Protein AF-A0A6A4GSN2-F1 (afdb_monomer_lite)

Structure (mmCIF, N/CA/C/O backbone):
data_AF-A0A6A4GSN2-F1
#
_entry.id   AF-A0A6A4GSN2-F1
#
loop_
_atom_site.group_PDB
_atom_site.id
_atom_site.type_symbol
_atom_site.label_atom_id
_atom_site.label_alt_id
_atom_site.label_comp_id
_atom_site.label_asym_id
_atom_site.label_entity_id
_atom_site.label_seq_id
_atom_site.pdbx_PDB_ins_code
_atom_site.Cartn_x
_atom_site.Cartn_y
_atom_site.Cartn_z
_atom_site.occupancy
_atom_site.B_iso_or_equiv
_atom_site.auth_seq_id
_atom_site.auth_comp_id
_atom_site.auth_asym_id
_atom_site.auth_atom_id
_atom_site.pdbx_PDB_model_num
ATOM 1 N N . MET A 1 1 ? -9.895 13.215 35.346 1.00 30.61 1 MET A N 1
ATOM 2 C CA . MET A 1 1 ? -10.748 13.995 34.426 1.00 30.61 1 MET A CA 1
ATOM 3 C C . MET A 1 1 ? -10.402 13.594 33.004 1.00 30.61 1 MET A C 1
ATOM 5 O O . MET A 1 1 ? -9.228 13.393 32.739 1.00 30.61 1 MET A O 1
ATOM 9 N N . ALA A 1 2 ? -11.437 13.459 32.169 1.00 30.66 2 ALA A N 1
ATOM 10 C CA . ALA A 1 2 ? -11.428 13.304 30.712 1.00 30.66 2 ALA A CA 1
ATOM 11 C C . ALA A 1 2 ? -10.623 12.130 30.117 1.00 30.66 2 ALA A C 1
ATOM 13 O O . ALA A 1 2 ? -9.567 12.309 29.525 1.00 30.66 2 ALA A O 1
ATOM 14 N N . LYS A 1 3 ? -11.202 10.925 30.193 1.00 33.34 3 LYS A N 1
ATOM 15 C CA . LYS A 1 3 ? -10.970 9.851 29.214 1.00 33.34 3 LYS A CA 1
ATOM 16 C C . LYS A 1 3 ? -12.207 9.776 28.310 1.00 33.34 3 LYS A C 1
ATOM 18 O O . LYS A 1 3 ? -12.942 8.797 28.324 1.00 33.34 3 LYS A O 1
ATOM 23 N N . GLU A 1 4 ? -12.493 10.873 27.611 1.00 36.03 4 GLU A N 1
ATOM 24 C CA . GLU A 1 4 ? -13.460 10.889 26.510 1.00 36.03 4 GLU A CA 1
ATOM 25 C C . GLU A 1 4 ? -12.720 10.459 25.244 1.00 36.03 4 GLU A C 1
ATOM 27 O O . GLU A 1 4 ? -12.290 11.273 24.430 1.00 36.03 4 GLU A O 1
ATOM 32 N N . LEU A 1 5 ? -12.542 9.144 25.099 1.00 39.47 5 LEU A N 1
ATOM 33 C CA . LEU A 1 5 ? -12.365 8.557 23.779 1.00 39.47 5 LEU A CA 1
ATOM 34 C C . LEU A 1 5 ? -13.670 8.825 23.033 1.00 39.47 5 LEU A C 1
ATOM 36 O O . LEU A 1 5 ? -14.704 8.223 23.326 1.00 39.47 5 LEU A O 1
ATOM 40 N N . ARG A 1 6 ? -13.614 9.828 22.151 1.00 35.50 6 ARG A N 1
ATOM 41 C CA . ARG A 1 6 ? -14.667 10.188 21.208 1.00 35.50 6 ARG A CA 1
ATOM 42 C C . ARG A 1 6 ? -15.269 8.911 20.630 1.00 35.50 6 ARG A C 1
ATOM 44 O O . ARG A 1 6 ? -14.598 8.175 19.915 1.00 35.50 6 ARG A O 1
ATOM 51 N N . LYS A 1 7 ? -16.555 8.708 20.919 1.00 39.84 7 LYS A N 1
ATOM 52 C CA . LYS A 1 7 ? -17.489 8.011 20.037 1.00 39.84 7 LYS A CA 1
ATOM 53 C C . LYS A 1 7 ? -17.313 8.589 18.634 1.00 39.84 7 LYS A C 1
ATOM 55 O O . LYS A 1 7 ? -17.841 9.661 18.346 1.00 39.84 7 LYS A O 1
ATOM 60 N N . VAL A 1 8 ? -16.534 7.926 17.793 1.00 38.31 8 VAL A N 1
ATOM 61 C CA . VAL A 1 8 ? -16.510 8.204 16.361 1.00 38.31 8 VAL A CA 1
ATOM 62 C C . VAL A 1 8 ? -17.447 7.187 15.726 1.00 38.31 8 VAL A C 1
ATOM 64 O O . VAL A 1 8 ? -17.106 6.024 15.576 1.00 38.31 8 VAL A O 1
ATOM 67 N N . ASN A 1 9 ? -18.661 7.667 15.452 1.00 35.75 9 ASN A N 1
ATOM 68 C CA . ASN A 1 9 ? -19.589 7.192 14.428 1.00 35.75 9 ASN A CA 1
ATOM 69 C C . ASN A 1 9 ? -19.819 5.674 14.327 1.00 35.75 9 ASN A C 1
ATOM 71 O O . ASN A 1 9 ? -19.434 5.044 13.351 1.00 35.75 9 ASN A O 1
ATOM 75 N N . GLU A 1 10 ? -20.589 5.126 15.269 1.00 37.53 10 GLU A N 1
ATOM 76 C CA . GLU A 1 10 ? -21.261 3.823 15.106 1.00 37.53 10 GLU A CA 1
ATOM 77 C C . GLU A 1 10 ? -22.463 3.869 14.130 1.00 37.53 10 GLU A C 1
ATOM 79 O O . GLU A 1 10 ? -23.063 2.835 13.868 1.00 37.53 10 GLU A O 1
ATOM 84 N N . ASP A 1 11 ? -22.827 5.030 13.567 1.00 36.31 11 ASP A N 1
ATOM 85 C CA . ASP A 1 11 ? -24.179 5.231 13.013 1.00 36.31 11 ASP A CA 1
ATOM 86 C C . ASP A 1 11 ? -24.299 5.444 11.490 1.00 36.31 11 ASP A C 1
ATOM 88 O O . ASP A 1 11 ? -25.388 5.782 11.027 1.00 36.31 11 ASP A O 1
ATOM 92 N N . GLN A 1 12 ? -23.257 5.233 10.670 1.00 38.44 12 GLN A N 1
ATOM 93 C CA . GLN A 1 12 ? -23.397 5.400 9.201 1.00 38.44 12 GLN A CA 1
ATOM 94 C C . GLN A 1 12 ? -22.735 4.354 8.293 1.00 38.44 12 GLN A C 1
ATOM 96 O O . GLN A 1 12 ? -22.708 4.535 7.079 1.00 38.44 12 GLN A O 1
ATOM 101 N N . THR A 1 13 ? -22.321 3.204 8.816 1.00 40.31 13 THR A N 1
ATOM 102 C CA . THR A 1 13 ? -22.140 2.004 7.986 1.00 40.31 13 THR A CA 1
ATOM 103 C C . THR A 1 13 ? -23.236 1.025 8.379 1.00 40.31 13 THR A C 1
ATOM 105 O O . THR A 1 13 ? -23.208 0.444 9.459 1.00 40.31 13 THR A O 1
ATOM 108 N N . SER A 1 14 ? -24.280 0.888 7.552 1.00 37.53 14 SER A N 1
ATOM 109 C CA . SER A 1 14 ? -25.322 -0.118 7.777 1.00 37.53 14 SER A CA 1
ATOM 110 C C . SER A 1 14 ? -24.658 -1.493 7.751 1.00 37.53 14 SER A C 1
ATOM 112 O O . SER A 1 14 ? -24.353 -2.034 6.689 1.00 37.53 14 SER A O 1
ATOM 114 N N . GLY A 1 15 ? -24.342 -1.988 8.945 1.00 37.84 15 GLY A N 1
ATOM 115 C CA . GLY A 1 15 ? -23.434 -3.097 9.142 1.00 37.84 15 GLY A CA 1
ATOM 116 C C . GLY A 1 15 ? -23.986 -4.375 8.543 1.00 37.84 15 GLY A C 1
ATOM 117 O O . GLY A 1 15 ? -24.912 -4.981 9.088 1.00 37.84 15 GLY A O 1
ATOM 118 N N . PHE A 1 16 ? -23.324 -4.862 7.498 1.00 39.53 16 PHE A N 1
ATOM 119 C CA . PHE A 1 16 ? -23.135 -6.297 7.403 1.00 39.53 16 PHE A CA 1
ATOM 120 C C . PHE A 1 16 ? -22.383 -6.706 8.669 1.00 39.53 16 PHE A C 1
ATOM 122 O O . PHE A 1 16 ? -21.174 -6.525 8.784 1.00 39.53 16 PHE A O 1
ATOM 129 N N . LYS A 1 17 ? -23.113 -7.215 9.666 1.00 41.69 17 LYS A N 1
ATOM 130 C CA . LYS A 1 17 ? -22.507 -7.997 10.743 1.00 41.69 17 LYS A CA 1
ATOM 131 C C . LYS A 1 17 ? -21.994 -9.277 10.099 1.00 41.69 17 LYS A C 1
ATOM 133 O O . LYS A 1 17 ? -22.708 -10.275 10.046 1.00 41.69 17 LYS A O 1
ATOM 138 N N . ILE A 1 18 ? -20.792 -9.207 9.538 1.00 49.34 18 ILE A N 1
ATOM 139 C CA . ILE A 1 18 ? -20.090 -10.381 9.045 1.00 49.34 18 ILE A CA 1
ATOM 140 C C . ILE A 1 18 ? -19.767 -11.205 10.286 1.00 49.34 18 ILE A C 1
ATOM 142 O O . ILE A 1 18 ? -18.955 -10.820 11.126 1.00 49.34 18 ILE A O 1
ATOM 146 N N . ASP A 1 19 ? -20.476 -12.316 10.437 1.00 53.78 19 ASP A N 1
ATOM 147 C CA . ASP A 1 19 ? -20.171 -13.303 11.456 1.00 53.78 19 ASP A CA 1
ATOM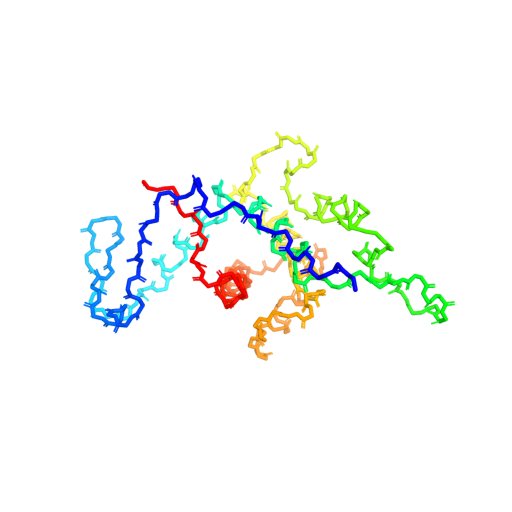 148 C C . ASP A 1 19 ? -18.865 -14.006 11.076 1.00 53.78 19 ASP A C 1
ATOM 150 O O . ASP A 1 19 ? -18.849 -14.996 10.349 1.00 53.78 19 ASP A O 1
ATOM 154 N N . LEU A 1 20 ? -17.747 -13.477 11.572 1.00 54.25 20 LEU A N 1
ATOM 155 C CA . LEU A 1 20 ? -16.415 -14.016 11.300 1.00 54.25 20 LEU A CA 1
ATOM 156 C C . LEU A 1 20 ? -16.263 -15.476 11.763 1.00 54.25 20 LEU A C 1
ATOM 158 O O . LEU A 1 20 ? -15.374 -16.172 11.277 1.00 54.25 20 LEU A O 1
ATOM 162 N N . SER A 1 21 ? -17.131 -15.970 12.660 1.00 59.12 21 SER A N 1
ATOM 163 C CA . SER A 1 21 ? -17.081 -17.362 13.125 1.00 59.12 21 SER A CA 1
ATOM 164 C C . SER A 1 21 ? -17.445 -18.374 12.033 1.00 59.12 21 SER A C 1
ATOM 166 O O . SER A 1 21 ? -17.038 -19.534 12.113 1.00 59.12 21 SER A O 1
ATOM 168 N N . ASN A 1 22 ? -18.151 -17.937 10.984 1.00 60.16 22 ASN A N 1
ATOM 169 C CA . ASN A 1 22 ? -18.552 -18.778 9.859 1.00 60.16 22 ASN A CA 1
ATOM 170 C C . ASN A 1 22 ? -17.764 -18.499 8.571 1.00 60.16 22 ASN A C 1
ATOM 172 O O . ASN A 1 22 ? -18.019 -19.157 7.562 1.00 60.16 22 ASN A O 1
ATOM 176 N N . ILE A 1 23 ? -16.785 -17.587 8.595 1.00 62.62 23 ILE A N 1
ATOM 177 C CA . ILE A 1 23 ? -16.094 -17.118 7.386 1.00 62.62 23 ILE A CA 1
ATOM 178 C C . ILE A 1 23 ? -15.415 -18.259 6.614 1.00 62.62 23 ILE A C 1
ATOM 180 O O . ILE A 1 23 ? -15.453 -18.287 5.390 1.00 62.62 23 ILE A O 1
ATOM 184 N N . GLY A 1 24 ? -14.900 -19.272 7.322 1.00 58.03 24 GLY A N 1
ATOM 185 C CA . GLY A 1 24 ? -14.309 -20.471 6.715 1.00 58.03 24 GLY A CA 1
ATOM 186 C C . GLY A 1 24 ? -15.317 -21.418 6.047 1.00 58.03 24 GLY A C 1
ATOM 187 O O . GLY A 1 24 ? -14.910 -22.343 5.351 1.00 58.03 24 GLY A O 1
ATOM 188 N N . SER A 1 25 ? -16.620 -21.212 6.256 1.00 65.62 25 SER A N 1
ATOM 189 C CA . SER A 1 25 ? -17.711 -21.980 5.634 1.00 65.62 25 SER A CA 1
ATOM 190 C C . SER A 1 25 ? -18.376 -21.252 4.462 1.00 65.62 25 SER A C 1
ATOM 192 O O . SER A 1 25 ? -19.173 -21.850 3.734 1.00 65.62 25 SER A O 1
ATOM 194 N N . VAL A 1 26 ? -18.047 -19.973 4.255 1.00 70.81 26 VAL A N 1
ATOM 195 C CA . VAL A 1 26 ? -18.571 -19.178 3.146 1.00 70.81 26 VAL A CA 1
ATOM 196 C 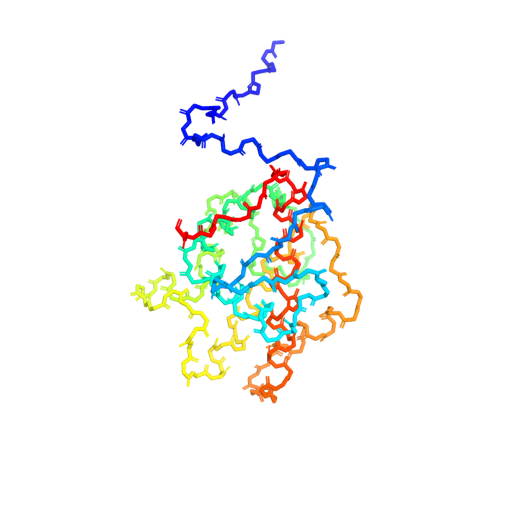C . VAL A 1 26 ? -17.858 -19.594 1.864 1.00 70.81 26 VAL A C 1
ATOM 198 O O . VAL A 1 26 ? -16.647 -19.445 1.724 1.00 70.81 26 VAL A O 1
ATOM 201 N N . VAL A 1 27 ? -18.621 -20.105 0.897 1.00 70.50 27 VAL A N 1
ATOM 202 C CA . VAL A 1 27 ? -18.107 -20.311 -0.459 1.00 70.50 27 VAL A CA 1
ATOM 203 C C . VAL A 1 27 ? -17.995 -18.944 -1.120 1.00 70.50 27 VAL A C 1
ATOM 205 O O . VAL A 1 27 ? -19.009 -18.349 -1.489 1.00 70.50 27 VAL A O 1
ATOM 208 N N . VAL A 1 28 ? -16.763 -18.457 -1.255 1.00 71.56 28 VAL A N 1
ATOM 209 C CA . VAL A 1 28 ? -16.464 -17.179 -1.907 1.00 71.56 28 VAL A CA 1
ATOM 210 C C . VAL A 1 28 ? -16.926 -17.240 -3.362 1.00 71.56 28 VAL A C 1
ATOM 212 O O . VAL A 1 28 ? -16.784 -18.270 -4.027 1.00 71.56 28 VAL A O 1
ATOM 215 N N . MET A 1 29 ? -17.511 -16.152 -3.858 1.00 75.06 29 MET A N 1
ATOM 216 C CA . MET A 1 29 ? -17.879 -16.010 -5.264 1.00 75.06 29 MET A CA 1
ATOM 217 C C . MET A 1 29 ? -17.147 -14.817 -5.867 1.00 75.06 29 MET A C 1
ATOM 219 O O . MET A 1 29 ? -17.138 -13.750 -5.268 1.00 75.06 29 MET A O 1
ATOM 223 N N . TRP A 1 30 ? -16.584 -14.999 -7.059 1.00 74.81 30 TRP A N 1
ATOM 224 C CA . TRP A 1 30 ? -15.980 -13.936 -7.862 1.00 74.81 30 TRP A CA 1
ATOM 225 C C . TRP A 1 30 ? -16.573 -13.981 -9.263 1.00 74.81 30 TRP A C 1
ATOM 227 O O . TRP A 1 30 ? -16.624 -15.060 -9.853 1.00 74.81 30 TRP A O 1
ATOM 237 N N . ASN A 1 31 ? -17.077 -12.860 -9.786 1.00 75.69 31 ASN A N 1
ATOM 238 C CA . ASN A 1 31 ? -17.735 -12.809 -11.100 1.00 75.69 31 ASN A CA 1
ATOM 239 C C . ASN A 1 31 ? -18.790 -13.919 -11.310 1.00 75.69 31 ASN A C 1
ATOM 241 O O . ASN A 1 31 ? -18.840 -14.581 -12.343 1.00 75.69 31 ASN A O 1
ATOM 245 N N . SER A 1 32 ? -19.643 -14.146 -10.302 1.00 77.50 32 SER A N 1
ATOM 246 C CA . SER A 1 32 ? -20.660 -15.221 -10.268 1.00 77.50 32 SER A CA 1
ATOM 247 C C . SER A 1 32 ? -20.120 -16.662 -10.290 1.00 77.50 32 SER A C 1
ATOM 249 O O . SER A 1 32 ? -20.903 -17.615 -10.324 1.00 77.50 32 SER A O 1
ATOM 251 N N . GLN A 1 33 ? -18.804 -16.856 -10.216 1.00 79.06 33 GLN A N 1
ATOM 252 C CA . GLN A 1 33 ? -18.166 -18.163 -10.118 1.00 79.06 33 GLN A CA 1
ATOM 253 C C . GLN A 1 33 ? -17.865 -18.505 -8.657 1.00 79.06 33 GLN A C 1
ATOM 255 O O . GLN A 1 33 ? -17.236 -17.736 -7.935 1.00 79.06 33 GLN A O 1
ATOM 260 N N . LYS A 1 34 ? -18.301 -19.690 -8.217 1.00 81.44 34 LYS A N 1
ATOM 261 C CA . LYS A 1 34 ? -18.015 -20.209 -6.872 1.00 81.44 34 LYS A CA 1
ATOM 262 C C . LYS A 1 34 ? -16.570 -20.692 -6.771 1.00 81.44 34 LYS A C 1
ATOM 264 O O . LYS A 1 34 ? -16.131 -21.478 -7.609 1.00 81.44 34 LYS A O 1
ATOM 269 N N . MET A 1 35 ? -15.899 -20.313 -5.689 1.00 80.44 35 MET A N 1
ATOM 270 C CA . MET A 1 35 ? -14.523 -20.676 -5.353 1.00 80.44 35 MET A CA 1
ATOM 271 C C . MET A 1 35 ? -14.506 -21.481 -4.036 1.00 80.44 35 MET A C 1
ATOM 273 O O . MET A 1 35 ? -14.182 -20.943 -2.982 1.00 80.44 35 MET A O 1
ATOM 277 N N . PRO A 1 36 ? -14.896 -22.772 -4.043 1.00 66.81 36 PRO A N 1
ATOM 278 C CA . PRO A 1 36 ? -15.019 -23.594 -2.829 1.00 66.81 36 PRO A CA 1
ATOM 279 C C . PRO A 1 36 ? -13.673 -24.109 -2.275 1.00 66.81 36 PRO A C 1
ATOM 281 O O . PRO A 1 36 ? -13.651 -25.051 -1.487 1.00 66.81 36 PRO A O 1
ATOM 284 N N . GLY A 1 37 ? -12.548 -23.541 -2.709 1.00 70.75 37 GLY A N 1
ATOM 285 C CA . GLY A 1 37 ? -11.203 -24.002 -2.371 1.00 70.75 37 GLY A CA 1
ATOM 286 C C . GLY A 1 37 ? -10.188 -22.867 -2.441 1.00 70.75 37 GLY A C 1
ATOM 287 O O . GLY A 1 37 ? -10.539 -21.709 -2.231 1.00 70.75 37 GLY A O 1
ATOM 288 N N . ARG A 1 38 ? -8.924 -23.188 -2.746 1.00 70.81 38 ARG A N 1
ATOM 289 C CA . ARG A 1 38 ? -7.889 -22.164 -2.951 1.00 70.81 38 ARG A CA 1
ATOM 290 C C . ARG A 1 38 ? -8.322 -21.220 -4.079 1.00 70.81 38 ARG A C 1
ATOM 292 O O . ARG A 1 38 ? -8.635 -21.686 -5.174 1.00 70.81 38 ARG A O 1
ATOM 299 N N . ILE A 1 39 ? -8.326 -19.918 -3.797 1.00 71.31 39 ILE A N 1
ATOM 300 C CA . ILE A 1 39 ? -8.570 -18.880 -4.801 1.00 71.31 39 ILE A CA 1
ATOM 301 C C . ILE A 1 39 ? -7.424 -18.948 -5.824 1.00 71.31 39 ILE A C 1
ATOM 303 O O . ILE A 1 39 ? -6.263 -18.948 -5.407 1.00 71.31 39 ILE A O 1
ATOM 307 N N . PRO A 1 40 ? -7.717 -19.070 -7.131 1.00 70.94 40 PRO A N 1
ATOM 308 C CA . PRO A 1 40 ? -6.691 -19.035 -8.168 1.00 70.94 40 PRO A CA 1
ATOM 309 C C . PRO A 1 40 ? -5.893 -17.730 -8.120 1.00 70.94 40 PRO A C 1
ATOM 311 O O . PRO A 1 40 ? -6.478 -16.671 -7.904 1.00 70.94 40 PRO A O 1
ATOM 314 N N . ASP A 1 41 ? -4.585 -17.791 -8.369 1.00 63.38 41 ASP A N 1
ATOM 315 C CA . ASP A 1 41 ? -3.707 -16.620 -8.238 1.00 63.38 41 ASP A CA 1
ATOM 316 C C . ASP A 1 41 ? -4.137 -15.474 -9.182 1.00 63.38 41 ASP A C 1
ATOM 318 O O . ASP A 1 41 ? -4.123 -14.313 -8.788 1.00 63.38 41 ASP A O 1
ATOM 322 N N . ASN A 1 42 ? -4.661 -15.791 -10.374 1.00 65.81 42 ASN A N 1
ATOM 323 C CA . ASN A 1 42 ? -5.221 -14.799 -11.300 1.00 65.81 42 ASN A CA 1
ATOM 324 C C . ASN A 1 42 ? -6.497 -14.117 -10.768 1.00 65.81 42 ASN A C 1
ATOM 326 O O . ASN A 1 42 ? -6.728 -12.949 -11.039 1.00 65.81 42 ASN A O 1
ATOM 330 N N . VAL A 1 43 ? -7.325 -14.831 -10.001 1.00 69.81 43 VAL A N 1
ATOM 331 C CA . VAL A 1 43 ? -8.528 -14.258 -9.374 1.00 69.81 43 VAL A CA 1
ATOM 332 C C . VAL A 1 43 ? -8.143 -13.408 -8.169 1.00 69.81 43 VAL A C 1
ATOM 334 O O . VAL A 1 43 ? -8.725 -12.353 -7.957 1.00 69.81 43 VAL A O 1
ATOM 337 N N . ALA A 1 44 ? -7.158 -13.850 -7.383 1.00 66.31 44 ALA A N 1
ATOM 338 C CA . ALA A 1 44 ? -6.614 -13.046 -6.295 1.00 66.31 44 ALA A CA 1
ATOM 339 C C . ALA A 1 44 ? -6.045 -11.725 -6.835 1.00 66.31 44 ALA A C 1
ATOM 341 O O . ALA A 1 44 ? -6.325 -10.672 -6.276 1.00 66.31 44 ALA A O 1
ATOM 342 N N . HIS A 1 45 ? -5.336 -11.782 -7.963 1.00 65.62 45 HIS A N 1
ATOM 343 C CA . HIS A 1 45 ? -4.843 -10.609 -8.674 1.00 65.62 45 HIS A CA 1
ATOM 344 C C . HIS A 1 45 ? -5.970 -9.647 -9.085 1.00 65.62 45 HIS A C 1
ATOM 346 O O . HIS A 1 45 ? -5.898 -8.465 -8.766 1.00 65.62 45 HIS A O 1
ATOM 352 N N . ASP A 1 46 ? -7.047 -10.143 -9.707 1.00 68.38 46 ASP A N 1
ATOM 353 C CA . ASP A 1 46 ? -8.211 -9.313 -10.064 1.00 68.38 46 ASP A CA 1
ATOM 354 C C . ASP A 1 46 ? -8.854 -8.647 -8.832 1.00 68.38 46 ASP A C 1
ATOM 356 O O . ASP A 1 46 ? -9.230 -7.476 -8.877 1.00 68.38 46 ASP A O 1
ATOM 360 N N . VAL A 1 47 ? -8.955 -9.379 -7.717 1.00 65.50 47 VAL A N 1
ATOM 361 C CA . VAL A 1 47 ? -9.473 -8.850 -6.445 1.00 65.50 47 VAL A CA 1
ATOM 362 C C . VAL A 1 47 ? -8.577 -7.731 -5.924 1.00 65.50 47 VAL A C 1
ATOM 364 O O . VAL A 1 47 ? -9.082 -6.680 -5.538 1.00 65.50 47 VAL A O 1
ATOM 367 N N . PHE A 1 48 ? -7.255 -7.925 -5.916 1.00 65.25 48 PHE A N 1
ATOM 368 C CA . PHE A 1 48 ? -6.319 -6.884 -5.490 1.00 65.25 48 PHE A CA 1
ATOM 369 C C . PHE A 1 48 ? -6.416 -5.651 -6.380 1.00 65.25 48 PHE A C 1
ATOM 371 O O . PHE A 1 48 ? -6.511 -4.539 -5.863 1.00 65.25 48 PHE A O 1
ATOM 378 N N . TYR A 1 49 ? -6.488 -5.849 -7.695 1.00 66.31 49 TYR A N 1
ATOM 379 C CA . TYR A 1 49 ? -6.665 -4.771 -8.657 1.00 66.31 49 TYR A CA 1
ATOM 380 C C . TYR A 1 49 ? -7.925 -3.943 -8.367 1.00 66.31 49 TYR A C 1
ATOM 382 O O . TYR A 1 49 ? -7.873 -2.712 -8.351 1.00 66.31 49 TYR A O 1
ATOM 390 N N . GLU A 1 50 ? -9.053 -4.598 -8.079 1.00 64.50 50 GLU A N 1
ATOM 391 C CA . GLU A 1 50 ? -10.304 -3.906 -7.761 1.00 64.50 50 GLU A CA 1
ATOM 392 C C . GLU A 1 50 ? -10.243 -3.155 -6.422 1.00 64.50 50 GLU A C 1
ATOM 394 O O . GLU A 1 50 ? -10.694 -2.009 -6.347 1.00 64.50 50 GLU A O 1
ATOM 399 N N . ILE A 1 51 ? -9.618 -3.743 -5.391 1.00 63.38 51 ILE A N 1
ATOM 400 C CA . ILE A 1 51 ? -9.372 -3.064 -4.105 1.00 63.38 51 ILE A CA 1
ATOM 401 C C . ILE A 1 51 ? -8.616 -1.758 -4.346 1.00 63.38 51 ILE A C 1
ATOM 403 O O . ILE A 1 51 ? -9.010 -0.708 -3.832 1.00 63.38 51 ILE A O 1
ATOM 407 N N . PHE A 1 52 ? -7.572 -1.804 -5.172 1.00 62.03 52 PHE A N 1
ATOM 408 C CA . PHE A 1 52 ? -6.762 -0.634 -5.467 1.00 62.03 52 PHE A CA 1
ATOM 409 C C . PHE A 1 52 ? -7.467 0.440 -6.307 1.00 62.03 52 PHE A C 1
ATOM 411 O O . PHE A 1 52 ? -7.155 1.619 -6.151 1.00 62.03 52 PHE A O 1
ATOM 418 N N . GLN A 1 53 ? -8.404 0.079 -7.187 1.00 62.56 53 GLN A N 1
ATOM 419 C CA . GLN A 1 53 ? -9.047 1.045 -8.086 1.00 62.56 53 GLN A CA 1
ATOM 420 C C . GLN A 1 53 ? -10.091 1.944 -7.415 1.00 62.56 53 GLN A C 1
ATOM 422 O O . GLN A 1 53 ? -10.323 3.056 -7.887 1.00 62.56 53 GLN A O 1
ATOM 427 N N . VAL A 1 54 ? -10.767 1.479 -6.363 1.00 57.59 54 VAL A N 1
ATOM 428 C CA . VAL A 1 54 ? -12.066 2.078 -6.009 1.00 57.59 54 VAL A CA 1
ATOM 429 C C . VAL A 1 54 ? -11.994 2.939 -4.758 1.00 57.59 54 VAL A C 1
ATOM 431 O O . VAL A 1 54 ? -12.488 4.064 -4.752 1.00 57.59 54 VAL A O 1
ATOM 434 N N . SER A 1 55 ? -11.454 2.405 -3.667 1.00 57.84 55 SER A N 1
ATOM 435 C CA . SER A 1 55 ? -11.492 3.074 -2.353 1.00 57.84 55 SER A CA 1
ATOM 436 C C . SER A 1 55 ? -10.129 3.153 -1.680 1.00 57.84 55 SER A C 1
ATOM 438 O O . SER A 1 55 ? -9.978 3.784 -0.631 1.00 57.84 55 SER A O 1
ATOM 440 N N . PHE A 1 56 ? -9.112 2.608 -2.342 1.00 71.19 56 PHE A N 1
ATOM 441 C CA . PHE A 1 56 ? -7.788 2.444 -1.784 1.00 71.19 56 PHE A CA 1
ATOM 442 C C . PHE A 1 56 ? -7.175 3.734 -1.270 1.00 71.19 56 PHE A C 1
ATOM 444 O O . PHE A 1 56 ? -6.621 3.738 -0.184 1.00 71.19 56 PHE A O 1
ATOM 451 N N . THR A 1 57 ? -7.293 4.855 -1.978 1.00 74.19 57 THR A N 1
ATOM 452 C CA . THR A 1 57 ? -6.639 6.087 -1.528 1.00 74.19 57 THR A CA 1
ATOM 453 C C . THR A 1 57 ? -7.190 6.600 -0.196 1.00 74.19 57 THR A C 1
ATOM 455 O O . THR A 1 57 ? -6.418 6.983 0.680 1.00 74.19 57 THR A O 1
ATOM 458 N N . GLN A 1 58 ? -8.513 6.604 -0.013 1.00 76.38 58 GLN A N 1
ATOM 459 C CA . GLN A 1 58 ? -9.125 7.082 1.232 1.00 76.38 58 GLN A CA 1
ATOM 460 C C . GLN A 1 58 ? -8.863 6.116 2.384 1.00 76.38 58 GLN A C 1
ATOM 462 O O . GLN A 1 58 ? -8.530 6.547 3.486 1.00 76.38 58 GLN A O 1
ATOM 467 N N . GLU A 1 59 ? -8.975 4.816 2.126 1.00 80.81 59 GLU A N 1
ATOM 468 C CA . GLU A 1 59 ? -8.711 3.786 3.126 1.00 80.81 59 GLU A CA 1
ATOM 469 C C . GLU A 1 59 ? -7.229 3.697 3.484 1.00 80.81 59 GLU A C 1
ATOM 471 O O . GLU A 1 59 ? -6.905 3.464 4.641 1.00 80.81 59 GLU A O 1
ATOM 476 N N . LEU A 1 60 ? -6.325 3.932 2.533 1.00 83.12 60 LEU A N 1
ATOM 477 C CA . LEU A 1 60 ? -4.889 4.014 2.776 1.00 83.12 60 LEU A CA 1
ATOM 478 C C . LEU A 1 60 ? -4.547 5.244 3.616 1.00 83.12 60 LEU A C 1
ATOM 480 O O . LEU A 1 60 ? -3.784 5.115 4.564 1.00 83.12 60 LEU A O 1
ATOM 484 N N . LEU A 1 61 ? -5.119 6.415 3.313 1.00 83.44 61 LEU A N 1
ATOM 485 C CA . LEU A 1 61 ? -4.928 7.617 4.134 1.00 83.44 61 LEU A CA 1
ATOM 486 C C . LEU A 1 61 ? -5.476 7.420 5.550 1.00 83.44 61 LEU A C 1
ATOM 488 O O . LEU A 1 61 ? -4.836 7.813 6.523 1.00 83.44 61 LEU A O 1
ATOM 492 N N . MET A 1 62 ? -6.639 6.778 5.673 1.00 85.38 62 MET A N 1
ATOM 493 C CA . MET A 1 62 ? -7.203 6.414 6.968 1.00 85.38 62 MET A CA 1
ATOM 494 C C . MET A 1 62 ? -6.284 5.435 7.703 1.00 85.38 62 MET A C 1
ATOM 496 O O . MET A 1 62 ? -5.948 5.666 8.859 1.00 85.38 62 MET A O 1
ATOM 500 N N . ALA A 1 63 ? -5.846 4.367 7.039 1.00 87.81 63 ALA A N 1
ATOM 501 C CA . ALA A 1 63 ? -4.940 3.385 7.612 1.00 87.81 63 ALA A CA 1
ATOM 502 C C . ALA A 1 63 ? -3.643 4.038 8.079 1.00 87.81 63 ALA A C 1
ATOM 504 O O . ALA A 1 63 ? -3.259 3.836 9.223 1.00 87.81 63 ALA A O 1
ATOM 505 N N . ASP A 1 64 ? -3.024 4.877 7.253 1.00 89.25 64 ASP A N 1
ATOM 506 C CA . ASP A 1 64 ? -1.795 5.579 7.604 1.00 89.25 64 ASP A CA 1
ATOM 507 C C . ASP A 1 64 ? -1.977 6.470 8.834 1.00 89.25 64 ASP A C 1
ATOM 509 O O . ASP A 1 64 ? -1.197 6.363 9.774 1.00 89.25 64 ASP A O 1
ATOM 513 N N . GLN A 1 65 ? -3.061 7.248 8.901 1.00 87.88 65 GLN A N 1
ATOM 514 C CA . GLN A 1 65 ? -3.361 8.100 10.055 1.00 87.88 65 GLN A CA 1
ATOM 515 C C . GLN A 1 65 ? -3.434 7.327 11.385 1.00 87.88 65 GLN A C 1
ATOM 517 O O . GLN A 1 65 ? -3.135 7.892 12.438 1.00 87.88 65 GLN A O 1
ATOM 522 N N . TYR A 1 66 ? -3.878 6.068 11.358 1.00 88.56 66 TYR A N 1
ATOM 523 C CA . TYR A 1 66 ? -4.044 5.250 12.561 1.00 88.56 66 TYR A CA 1
ATOM 524 C C . TYR A 1 66 ? -2.880 4.288 12.830 1.00 88.56 66 TYR A C 1
ATOM 526 O O . TYR A 1 66 ? -2.637 3.947 13.987 1.00 88.56 66 TYR A O 1
ATOM 534 N N . LEU A 1 67 ? -2.195 3.828 11.785 1.00 88.69 67 LEU A N 1
ATOM 535 C CA . LEU A 1 67 ? -1.115 2.845 11.863 1.00 88.69 67 LEU A CA 1
ATOM 536 C C . LEU A 1 67 ? 0.268 3.486 11.976 1.00 88.69 67 LEU A C 1
ATOM 538 O O . LEU A 1 67 ? 1.205 2.815 12.414 1.00 88.69 67 LEU A O 1
ATOM 542 N N . TYR A 1 68 ? 0.411 4.748 11.572 1.00 89.31 68 TYR A N 1
ATOM 543 C CA . TYR A 1 68 ? 1.633 5.524 11.725 1.00 89.31 68 TYR A CA 1
ATOM 544 C C . TYR A 1 68 ? 1.636 6.277 13.058 1.00 89.31 68 TYR A C 1
ATOM 546 O O . TYR A 1 68 ? 0.668 6.942 13.427 1.00 89.31 68 TYR A O 1
ATOM 554 N N . GLU A 1 69 ? 2.760 6.220 13.767 1.00 88.06 69 GLU A N 1
ATOM 555 C CA . GLU A 1 69 ? 2.979 7.022 14.967 1.00 88.06 69 GLU A CA 1
ATOM 556 C C . GLU A 1 69 ? 3.806 8.259 14.613 1.00 88.06 69 GLU A C 1
ATOM 558 O O . GLU A 1 69 ? 4.960 8.155 14.197 1.00 88.06 69 GLU A O 1
ATOM 563 N N . VAL A 1 70 ? 3.202 9.441 14.772 1.00 83.69 70 VAL A N 1
ATOM 564 C CA . VAL A 1 70 ? 3.885 10.721 14.556 1.00 83.69 70 VAL A CA 1
ATOM 565 C C . VAL A 1 70 ? 5.010 10.854 15.571 1.00 83.69 70 VAL A C 1
ATOM 567 O O . VAL A 1 70 ? 4.769 10.948 16.776 1.00 83.69 70 VAL A O 1
ATOM 570 N N . LYS A 1 71 ? 6.243 10.874 15.068 1.00 76.44 71 LYS A N 1
ATOM 571 C CA . LYS A 1 71 ? 7.424 11.107 15.886 1.00 76.44 71 LYS A CA 1
ATOM 572 C C . LYS A 1 71 ? 7.591 12.618 16.066 1.00 76.44 71 LYS A C 1
ATOM 574 O O . LYS A 1 71 ? 7.638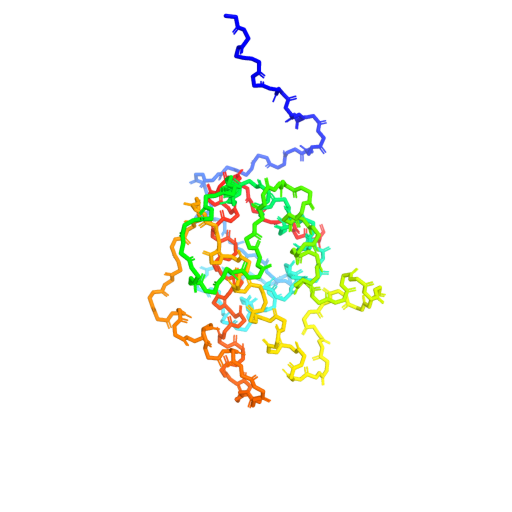 13.330 15.063 1.00 76.44 71 LYS A O 1
ATOM 579 N N . PRO A 1 72 ? 7.645 13.136 17.304 1.00 66.75 72 PRO A N 1
ATOM 580 C CA . PRO A 1 72 ? 8.074 14.514 17.518 1.00 66.75 72 PRO A CA 1
ATOM 581 C C . PRO A 1 72 ? 9.510 14.674 16.996 1.00 66.75 72 PRO A C 1
ATOM 583 O O . PRO A 1 72 ? 10.265 13.706 17.034 1.00 66.75 72 PRO A O 1
ATOM 586 N N . ASP A 1 73 ? 9.873 15.865 16.505 1.00 63.03 73 ASP A N 1
ATOM 587 C CA . ASP A 1 73 ? 11.229 16.171 16.017 1.00 63.03 73 ASP A CA 1
ATOM 588 C C . ASP A 1 73 ? 12.270 15.941 17.125 1.00 63.03 73 ASP A C 1
ATOM 590 O O . ASP A 1 73 ? 12.626 16.839 17.890 1.00 63.03 73 ASP A O 1
ATOM 594 N N . GLU A 1 74 ? 12.772 14.718 17.211 1.00 57.84 74 GLU A N 1
ATOM 595 C CA . GLU A 1 74 ? 13.990 14.360 17.917 1.00 57.84 74 GLU A CA 1
ATOM 596 C C . GLU A 1 74 ? 15.096 14.333 16.863 1.00 57.84 74 GLU A C 1
ATOM 598 O O . GLU A 1 74 ? 15.555 13.282 16.430 1.00 57.84 74 GLU A O 1
ATOM 603 N N . HIS A 1 75 ? 15.472 15.514 16.367 1.00 54.81 75 HIS A N 1
ATOM 604 C CA . HIS A 1 75 ? 16.641 15.654 15.504 1.00 54.81 75 HIS A CA 1
ATOM 605 C C . HIS A 1 75 ? 17.918 15.485 16.335 1.00 54.81 75 HIS A C 1
ATOM 607 O O . HIS A 1 75 ? 18.603 16.457 16.652 1.00 54.81 75 HIS A O 1
ATOM 613 N N . GLU A 1 76 ? 18.240 14.242 16.672 1.00 48.16 76 GLU A N 1
ATOM 614 C CA . GLU A 1 76 ? 19.616 13.822 16.893 1.00 48.16 76 GLU A CA 1
ATOM 615 C C . GLU A 1 76 ? 19.945 12.753 15.842 1.00 48.16 76 GLU A C 1
ATOM 617 O O . GLU A 1 76 ? 19.312 11.705 15.777 1.00 48.16 76 GLU A O 1
ATOM 622 N N . ASP A 1 77 ? 20.933 13.093 15.016 1.00 49.78 77 ASP A N 1
ATOM 623 C CA . ASP A 1 77 ? 21.594 12.313 13.967 1.00 49.78 77 ASP A CA 1
ATOM 624 C C . ASP A 1 77 ? 21.051 12.404 12.523 1.00 49.78 77 ASP A C 1
ATOM 626 O O . ASP A 1 77 ? 19.935 12.031 12.176 1.00 49.78 77 ASP A O 1
ATOM 630 N N . GLU A 1 78 ? 21.942 12.911 11.661 1.00 49.69 78 GLU A N 1
ATOM 631 C CA . GLU A 1 78 ? 21.904 13.043 10.196 1.00 49.69 78 GLU A CA 1
ATOM 632 C C . GLU A 1 78 ? 21.837 11.685 9.451 1.00 49.69 78 GLU A C 1
ATOM 634 O O . GLU A 1 78 ? 22.461 11.507 8.402 1.00 49.69 78 GLU A O 1
ATOM 639 N N . GLU A 1 79 ? 21.092 10.697 9.946 1.00 47.81 79 GLU A N 1
ATOM 640 C CA . GLU A 1 79 ? 20.688 9.562 9.112 1.00 47.81 79 GLU A CA 1
ATOM 641 C C . GLU A 1 79 ? 19.459 9.986 8.310 1.00 47.81 79 GLU A C 1
ATOM 643 O O . GLU A 1 79 ? 18.407 10.217 8.892 1.00 47.81 79 GLU A O 1
ATOM 648 N N . LEU A 1 80 ? 19.634 10.153 6.987 1.00 53.94 80 LEU A N 1
ATOM 649 C CA . LEU A 1 80 ? 18.601 10.378 5.959 1.00 53.94 80 LEU A CA 1
ATOM 650 C C . LEU A 1 80 ? 17.174 10.234 6.507 1.00 53.94 80 LEU A C 1
ATOM 652 O O . LEU A 1 80 ? 16.619 9.135 6.519 1.00 53.94 80 LEU A O 1
ATOM 656 N N . ALA A 1 81 ? 16.603 11.347 6.980 1.00 57.41 81 ALA A N 1
ATOM 657 C CA . ALA A 1 81 ? 15.229 11.368 7.456 1.00 57.41 81 ALA A CA 1
ATOM 658 C C . ALA A 1 81 ? 14.350 10.758 6.360 1.00 57.41 81 ALA A C 1
ATOM 660 O O . ALA A 1 81 ? 14.422 11.190 5.203 1.00 57.41 81 ALA A O 1
ATOM 661 N N . ASN A 1 82 ? 13.577 9.724 6.701 1.00 71.25 82 ASN A N 1
ATOM 662 C CA . ASN A 1 82 ? 12.659 9.116 5.748 1.00 71.25 82 ASN A CA 1
ATOM 663 C C . ASN A 1 82 ? 11.770 10.241 5.200 1.00 71.25 82 ASN A C 1
ATOM 665 O O . ASN A 1 82 ? 11.186 10.995 5.973 1.00 71.25 82 ASN A O 1
ATOM 669 N N . GLU A 1 83 ? 11.679 10.386 3.875 1.00 77.94 83 GLU A N 1
ATOM 670 C CA . GLU A 1 83 ? 10.945 11.495 3.242 1.00 77.94 83 GLU A CA 1
ATOM 671 C C . GLU A 1 83 ? 9.468 11.551 3.673 1.00 77.94 83 GLU A C 1
ATOM 673 O O . GLU A 1 83 ? 8.818 12.594 3.557 1.00 77.94 83 GLU A O 1
ATOM 678 N N . LEU A 1 84 ? 8.944 10.433 4.185 1.00 84.19 84 LEU A N 1
ATOM 679 C CA . LEU A 1 84 ? 7.592 10.304 4.706 1.00 84.19 84 LEU A CA 1
ATOM 680 C C . LEU A 1 84 ? 7.479 10.555 6.220 1.00 84.19 84 LEU A C 1
ATOM 682 O O . LEU A 1 84 ? 6.354 10.708 6.703 1.00 84.19 84 LEU A O 1
ATOM 686 N N . ASP A 1 85 ? 8.581 10.603 6.975 1.00 84.44 85 ASP A N 1
ATOM 687 C CA . ASP A 1 85 ? 8.544 10.963 8.398 1.00 84.44 85 ASP A CA 1
ATOM 688 C C . ASP A 1 85 ? 7.991 12.379 8.548 1.00 84.44 85 ASP A C 1
ATOM 690 O O . ASP A 1 85 ? 8.229 13.251 7.714 1.00 84.44 85 ASP A O 1
ATOM 694 N N . ALA A 1 86 ? 7.200 12.610 9.587 1.00 84.94 86 ALA A N 1
ATOM 695 C CA . ALA A 1 86 ? 6.476 13.857 9.770 1.00 84.94 86 ALA A CA 1
ATOM 696 C C . ALA A 1 86 ? 6.303 14.170 11.253 1.00 84.94 86 ALA A C 1
ATOM 698 O O . ALA A 1 86 ? 6.119 13.258 12.063 1.00 84.94 86 ALA A O 1
ATOM 699 N N . SER A 1 87 ? 6.289 15.466 11.558 1.00 83.75 87 SER A N 1
ATOM 700 C CA . SER A 1 87 ? 6.118 16.031 12.902 1.00 83.75 87 SER A CA 1
ATOM 701 C C . SER A 1 87 ? 4.644 16.234 13.285 1.00 83.75 87 SER A C 1
ATOM 703 O O . SER A 1 87 ? 4.313 16.482 14.446 1.00 83.75 87 SER A O 1
ATOM 705 N N . SER A 1 88 ? 3.736 16.134 12.308 1.00 85.94 88 SER A N 1
ATOM 706 C CA . SER A 1 88 ? 2.287 16.280 12.480 1.00 85.94 88 SER A CA 1
ATOM 707 C C . SER A 1 88 ? 1.505 15.351 11.551 1.00 85.94 88 SER A C 1
ATOM 709 O O . SER A 1 88 ? 2.001 14.928 10.503 1.00 85.94 88 SER A O 1
ATOM 711 N N . CYS A 1 89 ? 0.251 15.065 11.911 1.00 84.94 89 CYS A N 1
ATOM 712 C CA . CYS A 1 89 ? -0.651 14.275 11.072 1.00 84.94 89 CYS A CA 1
ATOM 713 C C . CYS A 1 89 ? -0.940 14.975 9.735 1.00 84.94 89 CYS A C 1
ATOM 715 O O . CYS A 1 89 ? -1.034 14.323 8.699 1.00 84.94 89 CYS A O 1
ATOM 717 N N . GLU A 1 90 ? -1.068 16.303 9.734 1.00 86.69 90 GLU A N 1
ATOM 718 C CA . GLU A 1 90 ? -1.309 17.090 8.524 1.00 86.69 90 GLU A CA 1
ATOM 719 C C . GLU A 1 90 ? -0.126 17.013 7.555 1.00 86.69 90 GLU A C 1
ATOM 721 O O . GLU A 1 90 ? -0.317 16.822 6.353 1.00 86.69 90 GLU A O 1
ATOM 726 N N . GLU A 1 91 ? 1.097 17.119 8.076 1.00 87.75 91 GLU A N 1
ATOM 727 C CA . GLU A 1 91 ? 2.315 16.962 7.285 1.00 87.75 91 GLU A CA 1
ATOM 728 C C . GLU A 1 91 ? 2.433 15.540 6.722 1.00 87.75 91 GLU A C 1
ATOM 730 O O . GLU A 1 91 ? 2.699 15.377 5.527 1.00 87.75 91 GLU A O 1
ATOM 735 N N . ARG A 1 92 ? 2.167 14.516 7.549 1.00 88.88 92 ARG A N 1
ATOM 736 C CA . ARG A 1 92 ? 2.154 13.113 7.114 1.00 88.88 92 ARG A CA 1
ATOM 737 C C . ARG A 1 92 ? 1.166 12.906 5.970 1.00 88.88 92 ARG A C 1
ATOM 739 O O . ARG A 1 92 ? 1.544 12.371 4.931 1.00 88.88 92 ARG A O 1
ATOM 746 N N . ASN A 1 93 ? -0.061 13.407 6.112 1.00 87.06 93 ASN A N 1
ATOM 747 C CA . ASN A 1 93 ? -1.096 13.297 5.085 1.00 87.06 93 ASN A CA 1
ATOM 748 C C . ASN A 1 93 ? -0.659 13.921 3.753 1.00 87.06 93 ASN A C 1
ATOM 750 O O . ASN A 1 93 ? -0.857 13.316 2.701 1.00 87.06 93 ASN A O 1
ATOM 754 N N . LEU A 1 94 ? -0.040 15.106 3.772 1.00 85.44 94 LEU A N 1
ATOM 755 C CA . LEU A 1 94 ? 0.469 15.751 2.555 1.00 85.44 94 LEU A CA 1
ATOM 756 C C . LEU A 1 94 ? 1.572 14.922 1.880 1.00 85.44 94 LEU A C 1
ATOM 758 O O . LEU A 1 94 ? 1.548 14.752 0.659 1.00 85.44 94 LEU A O 1
ATOM 762 N N . LYS A 1 95 ? 2.507 14.379 2.667 1.00 88.12 95 LYS A N 1
ATOM 763 C CA . LYS A 1 95 ? 3.598 13.523 2.175 1.00 88.12 95 LYS A CA 1
ATOM 764 C C . LYS A 1 95 ? 3.068 12.227 1.560 1.00 88.12 95 LYS A C 1
ATOM 766 O O . LYS A 1 95 ? 3.448 11.881 0.442 1.00 88.12 95 LYS A O 1
ATOM 771 N N . VAL A 1 96 ? 2.129 11.562 2.233 1.00 87.31 96 VAL A N 1
ATOM 772 C CA . VAL A 1 96 ? 1.483 10.337 1.739 1.00 87.31 96 VAL A CA 1
ATOM 773 C C . VAL A 1 96 ? 0.680 10.611 0.470 1.00 87.31 96 VAL A C 1
ATOM 775 O O . VAL A 1 96 ? 0.831 9.880 -0.504 1.00 87.31 96 VAL A O 1
ATOM 778 N N . MET A 1 97 ? -0.097 11.697 0.407 1.00 83.25 97 MET A N 1
ATOM 779 C CA . MET A 1 97 ? -0.805 12.072 -0.825 1.00 83.25 97 MET A CA 1
ATOM 780 C C . MET A 1 97 ? 0.149 12.300 -2.006 1.00 83.25 97 MET A C 1
ATOM 782 O O . MET A 1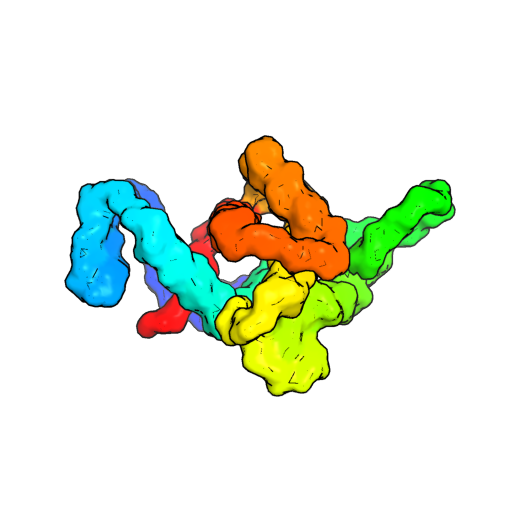 97 ? -0.183 11.921 -3.124 1.00 83.25 97 MET A O 1
ATOM 786 N N . GLY A 1 98 ? 1.340 12.865 -1.781 1.00 78.62 98 GLY A N 1
ATOM 787 C CA . GLY A 1 98 ? 2.365 13.011 -2.825 1.00 78.62 98 GLY A CA 1
ATOM 788 C C . GLY A 1 98 ? 3.068 11.708 -3.224 1.00 78.62 98 GLY A C 1
ATOM 789 O O . GLY A 1 98 ? 3.647 11.616 -4.317 1.00 78.62 98 GLY A O 1
ATOM 790 N N . ALA A 1 99 ? 3.012 10.695 -2.361 1.00 80.44 99 ALA A N 1
ATOM 791 C CA . ALA A 1 99 ? 3.500 9.349 -2.626 1.00 80.44 99 ALA A CA 1
ATOM 792 C C . ALA A 1 99 ? 2.469 8.502 -3.397 1.00 80.44 99 ALA A C 1
ATOM 794 O O . ALA A 1 99 ? 2.854 7.630 -4.172 1.00 80.44 99 ALA A O 1
ATOM 795 N N . ILE A 1 100 ? 1.172 8.781 -3.266 1.00 74.81 100 ILE A N 1
ATOM 796 C CA . ILE A 1 100 ? 0.131 8.058 -4.004 1.00 74.81 100 ILE A CA 1
ATOM 797 C C . ILE A 1 100 ? 0.069 8.567 -5.461 1.00 74.81 100 ILE A C 1
ATOM 799 O O . ILE A 1 100 ? -0.038 9.774 -5.694 1.00 74.81 100 ILE A O 1
ATOM 803 N N . PRO A 1 101 ? 0.136 7.683 -6.468 1.00 66.94 101 PRO A N 1
ATOM 804 C CA . PRO A 1 101 ? 0.064 8.070 -7.880 1.00 66.94 101 PRO A CA 1
ATOM 805 C C . PRO A 1 101 ? -1.288 8.687 -8.236 1.00 66.94 101 PRO A C 1
ATOM 807 O O . PRO A 1 101 ? -2.318 8.285 -7.704 1.00 66.94 101 PRO A O 1
ATOM 810 N N . GLY A 1 102 ? -1.295 9.666 -9.145 1.00 64.25 102 GLY A N 1
ATOM 811 C CA . GLY A 1 102 ? -2.525 10.286 -9.658 1.00 64.25 102 GLY A CA 1
ATOM 812 C C . GLY A 1 102 ? -3.260 11.205 -8.671 1.00 64.25 102 GLY A C 1
ATOM 813 O O . GLY A 1 102 ? -4.049 12.039 -9.107 1.00 64.25 102 GLY A O 1
ATOM 814 N N . MET A 1 103 ? -2.948 11.126 -7.371 1.00 69.75 103 MET A N 1
ATOM 815 C CA . MET A 1 103 ? -3.639 11.838 -6.291 1.00 69.75 103 MET A CA 1
ATOM 816 C C . MET A 1 103 ? -3.502 13.363 -6.377 1.00 69.75 103 MET A C 1
ATOM 818 O O . MET A 1 103 ? -4.484 14.085 -6.225 1.00 69.75 103 MET A O 1
ATOM 822 N N . LEU A 1 104 ? -2.291 13.869 -6.631 1.00 64.50 104 LEU A N 1
ATOM 823 C CA . LEU A 1 104 ? -2.049 15.315 -6.747 1.00 64.50 104 LEU A CA 1
ATOM 824 C C . LEU A 1 104 ? -2.285 15.856 -8.163 1.00 64.50 104 LEU A C 1
ATOM 826 O O . LEU A 1 104 ? -2.597 17.034 -8.321 1.00 64.50 104 LEU A O 1
ATOM 830 N N . ASP A 1 105 ? -2.175 14.998 -9.177 1.00 59.41 105 ASP A N 1
ATOM 831 C CA . ASP A 1 105 ? -2.247 15.397 -10.587 1.00 59.41 105 ASP A CA 1
ATOM 832 C C . ASP A 1 105 ? -3.670 15.288 -11.172 1.00 59.41 105 ASP A C 1
ATOM 834 O O . ASP A 1 105 ? -3.877 15.582 -12.350 1.00 59.41 105 ASP A O 1
ATOM 838 N N . GLY A 1 106 ? -4.660 14.869 -10.369 1.00 54.69 106 GLY A N 1
ATOM 839 C CA . GLY A 1 106 ? -6.044 14.656 -10.817 1.00 54.69 106 GLY A CA 1
ATOM 840 C C . GLY A 1 106 ? -6.168 13.587 -11.909 1.00 54.69 106 GLY A C 1
ATOM 841 O O . GLY A 1 106 ? -7.081 13.652 -12.734 1.00 54.69 106 GLY A O 1
ATOM 842 N N . GLY A 1 107 ? -5.203 12.665 -11.953 1.00 56.91 107 GLY A N 1
ATOM 843 C CA . GLY A 1 107 ? -5.088 11.618 -12.962 1.00 56.91 107 GLY A CA 1
ATOM 844 C C . GLY A 1 107 ? -5.909 10.376 -12.627 1.00 56.91 107 GLY A C 1
ATOM 845 O O . GLY A 1 107 ? -6.620 10.332 -11.625 1.00 56.91 107 GLY A O 1
ATOM 846 N N . ASP A 1 108 ? -5.789 9.356 -13.476 1.00 55.53 108 ASP A N 1
ATOM 847 C CA . ASP A 1 108 ? -6.404 8.052 -13.234 1.00 55.53 108 ASP A CA 1
ATOM 848 C C . ASP A 1 108 ? -5.807 7.444 -11.953 1.00 55.53 108 ASP A C 1
ATOM 850 O O . ASP A 1 108 ? -4.590 7.277 -11.846 1.00 55.53 108 ASP A O 1
ATOM 854 N N . LEU A 1 109 ? -6.656 7.174 -10.958 1.00 53.06 109 LEU A N 1
ATOM 855 C CA . LEU A 1 109 ? -6.256 6.763 -9.602 1.00 53.06 109 LEU A CA 1
ATOM 856 C C . LEU A 1 109 ? -5.912 5.264 -9.500 1.00 53.06 109 LEU A C 1
ATOM 858 O O . LEU A 1 109 ? -5.798 4.724 -8.404 1.00 53.06 109 LEU A O 1
ATOM 862 N N . GLY A 1 110 ? -5.754 4.581 -10.634 1.00 50.19 110 GLY A N 1
ATOM 863 C CA . GLY A 1 110 ? -5.537 3.140 -10.691 1.00 50.19 110 GLY A CA 1
ATOM 864 C C . GLY A 1 110 ? -4.101 2.743 -11.032 1.00 50.19 110 GLY A C 1
ATOM 865 O O . GLY A 1 110 ? -3.418 3.398 -11.815 1.00 50.19 110 GLY A O 1
ATOM 866 N N . PHE A 1 111 ? -3.696 1.567 -10.549 1.00 52.09 111 PHE A N 1
ATOM 867 C CA . PHE A 1 111 ? -2.490 0.842 -10.984 1.00 52.09 111 PHE A CA 1
ATOM 868 C C . PHE A 1 111 ? -2.577 0.340 -12.435 1.00 52.09 111 PHE A C 1
ATOM 870 O O . PHE A 1 111 ? -1.607 -0.192 -12.967 1.00 52.09 111 PHE A O 1
ATOM 877 N N . GLY A 1 112 ? -3.699 0.590 -13.125 1.00 51.91 112 GLY A N 1
ATOM 878 C CA . GLY A 1 112 ? -3.880 0.420 -14.573 1.00 51.91 112 GLY A CA 1
ATOM 879 C C . GLY A 1 112 ? -3.055 1.392 -15.425 1.00 51.91 112 GLY A C 1
ATOM 880 O O . GLY A 1 112 ? -3.492 1.823 -16.491 1.00 51.91 112 GLY A O 1
ATOM 881 N N . LEU A 1 113 ? -1.870 1.767 -14.953 1.00 56.38 113 LEU A N 1
ATOM 882 C CA . LEU A 1 113 ? -0.923 2.572 -15.694 1.00 56.38 113 LEU A CA 1
ATOM 883 C C . LEU A 1 113 ? -0.395 1.719 -16.844 1.00 56.38 113 LEU A C 1
ATOM 885 O O . LEU A 1 113 ? 0.283 0.724 -16.626 1.00 56.38 113 LEU A O 1
ATOM 889 N N . SER A 1 114 ? -0.621 2.150 -18.083 1.00 60.00 114 SER A N 1
ATOM 890 C CA . SER A 1 114 ? -0.033 1.534 -19.289 1.00 60.00 114 SER A CA 1
ATOM 891 C C . SER A 1 114 ? 1.503 1.646 -19.354 1.00 60.00 114 SER A C 1
ATOM 893 O O . SER A 1 114 ? 2.097 1.415 -20.403 1.00 60.00 114 SER A O 1
ATOM 895 N N . ASN A 1 115 ? 2.134 2.120 -18.278 1.00 75.75 115 ASN A N 1
ATOM 896 C CA . ASN A 1 115 ? 3.540 2.467 -18.192 1.00 75.75 115 ASN A CA 1
ATOM 897 C C . ASN A 1 115 ? 4.153 1.794 -16.963 1.00 75.75 115 ASN A C 1
ATOM 899 O O . ASN A 1 115 ? 4.027 2.291 -15.840 1.00 75.75 115 ASN A O 1
ATOM 903 N N . ASP A 1 116 ? 4.882 0.715 -17.224 1.00 78.56 116 ASP A N 1
ATOM 904 C CA . ASP A 1 116 ? 5.546 -0.135 -16.235 1.00 78.56 116 ASP A CA 1
ATOM 905 C C . ASP A 1 116 ? 6.461 0.661 -15.290 1.00 78.56 116 ASP A C 1
ATOM 907 O O . ASP A 1 116 ? 6.511 0.396 -14.093 1.00 78.56 116 ASP A O 1
ATOM 911 N N . SER A 1 117 ? 7.134 1.709 -15.784 1.00 80.81 117 SER A N 1
ATOM 912 C CA . SER A 1 117 ? 8.007 2.545 -14.943 1.00 80.81 117 SER A CA 1
ATOM 913 C C . SER A 1 117 ? 7.235 3.360 -13.903 1.00 80.81 117 SER A C 1
ATOM 915 O O . SER A 1 117 ? 7.690 3.534 -12.770 1.00 80.81 117 SER A O 1
ATOM 917 N N . LEU A 1 118 ? 6.050 3.857 -14.271 1.00 76.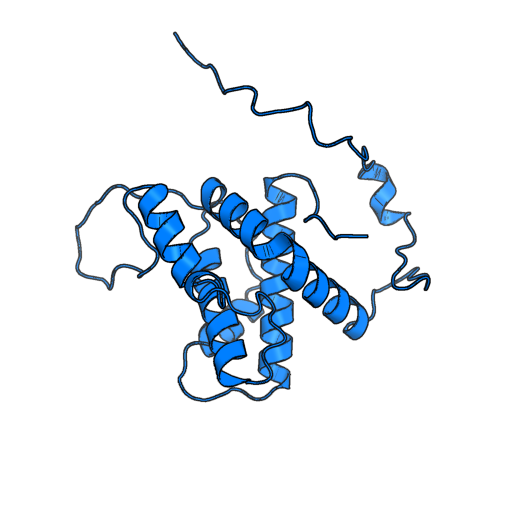50 118 LEU A N 1
ATOM 918 C CA . LEU A 1 118 ? 5.186 4.578 -13.344 1.00 76.50 118 LEU A CA 1
ATOM 919 C C . LEU A 1 118 ? 4.531 3.601 -12.373 1.00 76.50 118 LEU A C 1
ATOM 921 O O . LEU A 1 118 ? 4.458 3.911 -11.186 1.00 76.50 118 LEU A O 1
ATOM 925 N N . HIS A 1 119 ? 4.117 2.425 -12.847 1.00 77.81 119 HIS A N 1
ATOM 926 C CA . HIS A 1 119 ? 3.573 1.364 -12.004 1.00 77.81 119 HIS A CA 1
ATOM 927 C C . HIS A 1 119 ? 4.593 0.930 -10.935 1.00 77.81 119 HIS A C 1
ATOM 929 O O . HIS A 1 119 ? 4.303 0.997 -9.743 1.00 77.81 119 HIS A O 1
ATOM 935 N N . GLN A 1 120 ? 5.830 0.605 -11.317 1.00 84.56 120 GLN A N 1
ATOM 936 C CA . GLN A 1 120 ? 6.885 0.239 -10.366 1.00 84.56 120 GLN A CA 1
ATOM 937 C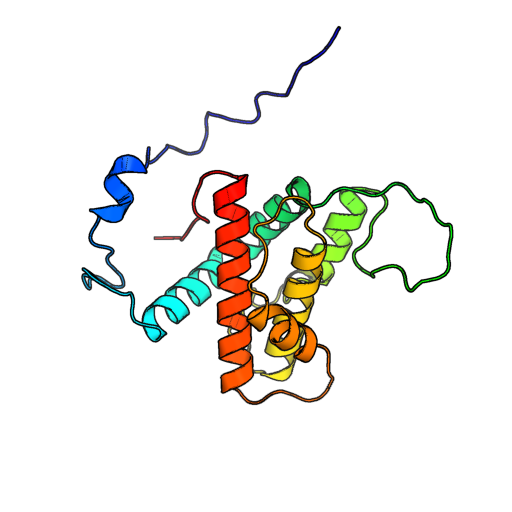 C . GLN A 1 120 ? 7.136 1.336 -9.323 1.00 84.56 120 GLN A C 1
ATOM 939 O O . GLN A 1 120 ? 7.188 1.068 -8.122 1.00 84.56 120 GLN A O 1
ATOM 944 N N . ARG A 1 121 ? 7.251 2.596 -9.761 1.00 80.94 121 ARG A N 1
ATOM 945 C CA . ARG A 1 121 ? 7.444 3.736 -8.850 1.00 80.94 121 ARG A CA 1
ATOM 946 C C . ARG A 1 121 ? 6.271 3.900 -7.880 1.00 80.94 121 ARG A C 1
ATOM 948 O O . ARG A 1 121 ? 6.470 4.319 -6.741 1.00 80.94 121 ARG A O 1
ATOM 955 N N . SER A 1 122 ? 5.063 3.597 -8.339 1.00 79.19 122 SER A N 1
ATOM 956 C CA . SER A 1 122 ? 3.838 3.633 -7.543 1.00 79.19 122 SER A CA 1
ATOM 957 C C . SER A 1 122 ? 3.860 2.592 -6.432 1.00 79.19 122 SER A C 1
ATOM 959 O O . SER A 1 122 ? 3.661 2.935 -5.267 1.00 79.19 122 SER A O 1
ATOM 961 N N . LEU A 1 123 ? 4.177 1.345 -6.783 1.00 81.81 123 LEU A N 1
ATOM 962 C CA . LEU A 1 123 ? 4.335 0.252 -5.827 1.00 81.81 123 LEU A CA 1
ATOM 963 C C . LEU A 1 123 ? 5.425 0.563 -4.797 1.00 81.81 123 LEU A C 1
ATOM 965 O O . LEU A 1 123 ? 5.201 0.397 -3.599 1.00 81.81 123 LEU A O 1
ATOM 969 N N . TYR A 1 124 ? 6.570 1.093 -5.240 1.00 85.31 124 TYR A N 1
ATOM 970 C CA . TYR A 1 124 ? 7.650 1.480 -4.330 1.00 85.31 124 TYR A CA 1
ATOM 971 C C . TYR A 1 124 ? 7.177 2.503 -3.292 1.00 85.31 124 TYR A C 1
ATOM 973 O O . TYR A 1 124 ? 7.388 2.344 -2.092 1.00 85.31 124 TYR A O 1
ATOM 981 N N . ARG A 1 125 ? 6.475 3.545 -3.744 1.00 83.62 125 ARG A N 1
ATOM 982 C CA . ARG A 1 125 ? 5.960 4.600 -2.866 1.00 83.62 125 ARG A CA 1
ATOM 983 C C . ARG A 1 125 ? 4.952 4.074 -1.849 1.00 83.62 125 ARG A C 1
ATOM 985 O O . ARG A 1 125 ? 5.014 4.477 -0.690 1.00 83.62 125 ARG A O 1
ATOM 992 N N . LEU A 1 126 ? 4.071 3.156 -2.248 1.00 84.25 126 LEU A N 1
ATOM 993 C CA . LEU A 1 126 ? 3.173 2.481 -1.311 1.00 84.25 126 LEU A CA 1
ATOM 994 C C . LEU A 1 126 ? 3.928 1.675 -0.265 1.00 84.25 126 LEU A C 1
ATOM 996 O O . LEU A 1 126 ? 3.627 1.785 0.923 1.00 84.25 126 LEU A O 1
ATOM 1000 N N . HIS A 1 127 ? 4.915 0.896 -0.698 1.00 86.56 127 HIS A N 1
ATOM 1001 C CA . HIS A 1 127 ? 5.753 0.137 0.213 1.00 86.56 127 HIS A CA 1
ATOM 1002 C C . HIS A 1 127 ? 6.418 1.055 1.252 1.00 86.56 127 HIS A C 1
ATOM 1004 O O . HIS A 1 127 ? 6.359 0.757 2.443 1.00 86.56 127 HIS A O 1
ATOM 1010 N N . CYS A 1 128 ? 6.953 2.209 0.843 1.00 86.31 128 CYS A N 1
ATOM 1011 C CA . CYS A 1 128 ? 7.545 3.179 1.769 1.00 86.31 128 CYS A CA 1
ATOM 1012 C C . CYS A 1 128 ? 6.542 3.728 2.794 1.00 86.31 128 CYS A C 1
ATOM 1014 O O . CYS A 1 128 ? 6.893 3.877 3.966 1.00 86.31 128 CYS A O 1
ATOM 1016 N N . VAL A 1 129 ? 5.298 4.002 2.383 1.00 88.06 129 VAL A N 1
ATOM 1017 C CA . VAL A 1 129 ? 4.225 4.420 3.304 1.00 88.06 129 VAL A CA 1
ATOM 1018 C C . VAL A 1 129 ? 3.983 3.333 4.350 1.00 88.06 129 VAL A C 1
ATOM 1020 O O . VAL A 1 129 ? 4.066 3.611 5.548 1.00 88.06 129 VAL A O 1
ATOM 1023 N N . MET A 1 130 ? 3.771 2.094 3.898 1.00 87.25 130 MET A N 1
ATOM 1024 C CA . MET A 1 130 ? 3.438 0.951 4.755 1.00 87.25 130 MET A CA 1
ATOM 1025 C C . MET A 1 130 ? 4.589 0.541 5.682 1.00 87.25 130 MET A C 1
ATOM 1027 O O . MET A 1 130 ? 4.354 0.140 6.818 1.00 87.25 130 MET A O 1
ATOM 1031 N N . LYS A 1 131 ? 5.844 0.714 5.251 1.00 86.12 131 LYS A N 1
ATOM 1032 C CA . LYS A 1 131 ? 7.040 0.480 6.078 1.00 86.12 131 LYS A CA 1
ATOM 1033 C C . LYS A 1 131 ? 7.093 1.388 7.313 1.00 86.12 131 LYS A C 1
ATOM 1035 O O . LYS A 1 131 ? 7.728 1.032 8.302 1.00 86.12 131 LYS A O 1
ATOM 1040 N N . GLY A 1 132 ? 6.424 2.542 7.272 1.00 85.62 132 GLY A N 1
ATOM 1041 C CA . GLY A 1 132 ? 6.306 3.449 8.414 1.00 85.62 132 GLY A CA 1
ATOM 1042 C C . GLY A 1 132 ? 5.294 3.006 9.476 1.00 85.62 132 GLY A C 1
ATOM 1043 O O . GLY A 1 132 ? 5.274 3.576 10.564 1.00 85.62 132 GLY A O 1
ATOM 1044 N N . TRP A 1 133 ? 4.438 2.023 9.196 1.00 89.88 133 TRP A N 1
ATOM 1045 C CA . TRP A 1 133 ? 3.353 1.636 10.097 1.00 89.88 133 TRP A CA 1
ATOM 1046 C C . TRP A 1 133 ? 3.850 0.818 11.290 1.00 89.88 133 TRP A C 1
ATOM 1048 O O . TRP A 1 133 ? 4.290 -0.320 11.128 1.00 89.88 133 TRP A O 1
ATOM 1058 N N . SER A 1 134 ? 3.705 1.352 12.504 1.00 83.12 134 SER A N 1
ATOM 1059 C CA . SER A 1 134 ? 4.171 0.715 13.743 1.00 83.12 134 SER A CA 1
ATOM 1060 C C . SER A 1 134 ? 3.219 -0.358 14.294 1.00 83.12 134 SER A C 1
ATOM 1062 O O . SER A 1 134 ? 3.636 -1.177 15.111 1.00 83.12 134 SER A O 1
ATOM 1064 N N . TRP A 1 135 ? 1.963 -0.395 13.832 1.00 78.94 135 TRP A N 1
ATOM 1065 C CA . TRP A 1 135 ? 0.905 -1.302 14.321 1.00 78.94 135 TRP A CA 1
ATOM 1066 C C . TRP A 1 135 ? 0.376 -2.228 13.214 1.00 78.94 135 TRP A C 1
ATOM 1068 O O . TRP A 1 135 ? -0.739 -2.739 13.296 1.00 78.94 135 TRP A O 1
ATOM 1078 N N . SER A 1 136 ? 1.161 -2.403 12.150 1.00 83.69 136 SER A N 1
ATOM 1079 C CA . SER A 1 136 ? 0.795 -3.183 10.967 1.00 83.69 136 SER A CA 1
ATOM 1080 C C . SER A 1 136 ? 1.089 -4.677 11.122 1.00 83.69 136 SER A C 1
ATOM 1082 O O . SER A 1 136 ? 1.901 -5.106 11.949 1.00 83.69 136 SER A O 1
ATOM 1084 N N . ALA A 1 137 ? 0.442 -5.491 10.284 1.00 82.19 137 ALA A N 1
ATOM 1085 C CA . ALA A 1 137 ? 0.768 -6.906 10.177 1.00 82.19 137 ALA A CA 1
ATOM 1086 C C . ALA A 1 137 ? 2.166 -7.054 9.564 1.00 82.19 137 ALA A C 1
ATOM 1088 O O . ALA A 1 137 ? 2.447 -6.459 8.530 1.00 82.19 137 ALA A O 1
ATOM 1089 N N . SER A 1 138 ? 3.048 -7.872 10.144 1.00 79.00 138 SER A N 1
ATOM 1090 C CA . SER A 1 138 ? 4.398 -8.039 9.592 1.00 79.00 138 SER A CA 1
ATOM 1091 C C . SER A 1 138 ? 4.354 -8.553 8.153 1.00 79.00 138 SER A C 1
ATOM 1093 O O . SER A 1 138 ? 3.738 -9.582 7.865 1.00 79.00 138 SER A O 1
ATOM 1095 N N . MET A 1 139 ? 5.036 -7.850 7.248 1.00 77.69 139 MET A N 1
ATOM 1096 C CA . MET A 1 139 ? 5.219 -8.326 5.882 1.00 77.69 139 MET A CA 1
ATOM 1097 C C . MET A 1 139 ? 6.044 -9.624 5.895 1.00 77.69 139 MET A C 1
ATOM 1099 O O . MET A 1 139 ? 6.934 -9.803 6.732 1.00 77.69 139 MET A O 1
ATOM 1103 N N . ALA A 1 140 ? 5.750 -10.553 4.983 1.00 74.75 140 ALA A N 1
ATOM 1104 C CA . ALA A 1 140 ? 6.525 -11.784 4.884 1.00 74.75 140 ALA A CA 1
ATOM 1105 C C . ALA A 1 140 ? 7.995 -11.463 4.558 1.00 74.75 140 ALA A C 1
ATOM 1107 O O . ALA A 1 140 ? 8.284 -10.610 3.722 1.00 74.75 140 ALA A O 1
ATOM 1108 N N . ILE A 1 141 ? 8.933 -12.170 5.200 1.00 72.69 141 ILE A N 1
ATOM 1109 C CA . ILE A 1 141 ? 10.380 -11.909 5.068 1.00 72.69 141 ILE A CA 1
ATOM 1110 C C . ILE A 1 141 ? 10.836 -11.976 3.603 1.00 72.69 141 ILE A C 1
ATOM 1112 O O . ILE A 1 141 ? 11.714 -11.223 3.201 1.00 72.69 141 ILE A O 1
ATOM 1116 N N . SER A 1 142 ? 10.229 -12.847 2.794 1.00 72.25 142 SER A N 1
ATOM 1117 C CA . SER A 1 142 ? 10.518 -12.970 1.360 1.00 72.25 142 SER A CA 1
ATOM 1118 C C . SER A 1 142 ? 10.041 -11.778 0.525 1.00 72.25 142 SER A C 1
ATOM 1120 O O . SER A 1 142 ? 10.570 -11.553 -0.556 1.00 72.25 142 SER A O 1
ATOM 1122 N N . SER A 1 143 ? 9.065 -11.013 1.014 1.00 75.12 143 SER A N 1
ATOM 1123 C CA . SER A 1 143 ? 8.445 -9.895 0.297 1.00 75.12 143 SER A CA 1
ATOM 1124 C C . SER A 1 143 ? 9.207 -8.583 0.463 1.00 75.12 143 SER A C 1
ATOM 1126 O O . SER A 1 143 ? 9.166 -7.750 -0.435 1.00 75.12 143 SER A O 1
ATOM 1128 N N . LEU A 1 144 ? 9.931 -8.409 1.576 1.00 74.38 144 LEU A N 1
ATOM 1129 C CA . LEU A 1 144 ? 10.712 -7.194 1.837 1.00 74.38 144 LEU A CA 1
ATOM 1130 C C . LEU A 1 144 ? 11.804 -6.961 0.773 1.00 74.38 144 LEU A C 1
ATOM 1132 O O . LEU A 1 144 ? 11.818 -5.881 0.187 1.00 74.38 144 LEU A O 1
ATOM 1136 N N . PRO A 1 145 ? 12.651 -7.954 0.416 1.00 81.81 145 PRO A N 1
ATOM 1137 C CA . PRO A 1 145 ? 13.647 -7.768 -0.636 1.00 81.81 145 PRO A CA 1
ATOM 1138 C C . PRO A 1 145 ? 13.028 -7.446 -1.996 1.00 81.81 145 PRO A C 1
ATOM 1140 O O . PRO A 1 145 ? 13.628 -6.721 -2.780 1.00 81.81 145 PRO A O 1
ATOM 1143 N N . LEU A 1 146 ? 11.847 -7.992 -2.295 1.00 81.75 146 LEU A N 1
ATOM 1144 C CA . LEU A 1 146 ? 11.161 -7.734 -3.558 1.00 81.75 146 LEU A CA 1
ATOM 1145 C C . LEU A 1 146 ? 10.628 -6.297 -3.615 1.00 81.75 146 LEU A C 1
ATOM 1147 O O . LEU A 1 146 ? 10.816 -5.617 -4.619 1.00 81.75 146 LEU A O 1
ATOM 1151 N N . ALA A 1 147 ? 10.036 -5.813 -2.523 1.00 80.25 147 ALA A N 1
ATOM 1152 C CA . ALA A 1 147 ? 9.531 -4.449 -2.435 1.00 80.25 147 ALA A CA 1
ATOM 1153 C C . ALA A 1 147 ? 10.661 -3.399 -2.417 1.00 80.25 147 ALA A C 1
ATOM 1155 O O . ALA A 1 147 ? 10.523 -2.339 -3.026 1.00 80.25 147 ALA A O 1
ATOM 1156 N N . ASP A 1 148 ? 11.804 -3.706 -1.793 1.00 84.00 148 ASP A N 1
ATOM 1157 C CA . ASP A 1 148 ? 12.997 -2.847 -1.829 1.00 84.00 148 ASP A CA 1
ATOM 1158 C C . ASP A 1 148 ? 13.598 -2.760 -3.250 1.00 84.00 148 ASP A C 1
ATOM 1160 O O . ASP A 1 148 ? 14.080 -1.707 -3.656 1.00 84.00 148 ASP A O 1
ATOM 1164 N N . ARG A 1 149 ? 13.520 -3.822 -4.070 1.00 86.50 149 ARG A N 1
ATOM 1165 C CA . ARG A 1 149 ? 14.012 -3.807 -5.468 1.00 86.50 149 ARG A CA 1
ATOM 1166 C C . ARG A 1 149 ? 13.246 -2.858 -6.389 1.00 86.50 149 ARG A C 1
ATOM 1168 O O . ARG A 1 149 ? 13.747 -2.536 -7.466 1.00 86.50 149 ARG A O 1
ATOM 1175 N N . LEU A 1 150 ? 12.060 -2.408 -5.982 1.00 86.06 150 LEU A N 1
ATOM 1176 C CA . LEU A 1 150 ? 11.300 -1.396 -6.714 1.00 86.06 150 LEU A CA 1
ATOM 1177 C C . LEU A 1 150 ? 12.002 -0.022 -6.683 1.00 86.06 150 LEU A C 1
ATOM 1179 O O . LEU A 1 150 ? 11.728 0.817 -7.546 1.00 86.06 150 LEU A O 1
ATOM 1183 N N . GLU A 1 151 ? 12.925 0.192 -5.733 1.00 84.62 151 GLU A N 1
ATOM 1184 C CA . GLU A 1 151 ? 13.785 1.370 -5.605 1.00 84.62 151 GLU A CA 1
ATOM 1185 C C . GLU A 1 151 ? 14.834 1.408 -6.728 1.00 84.62 151 GLU A C 1
ATOM 1187 O O . GLU A 1 151 ? 16.009 1.081 -6.562 1.00 84.62 151 GLU A O 1
ATOM 1192 N N . GLY A 1 152 ? 14.418 1.783 -7.934 1.00 81.00 152 GLY A N 1
ATOM 1193 C CA . GLY A 1 152 ? 15.353 1.854 -9.045 1.00 81.00 152 GLY A CA 1
ATOM 1194 C C . GLY A 1 152 ? 14.793 2.539 -10.284 1.00 81.00 152 GLY A C 1
ATOM 1195 O O . GLY A 1 152 ? 13.597 2.463 -10.553 1.00 81.00 152 GLY A O 1
ATOM 1196 N N . PRO A 1 153 ? 15.656 3.187 -11.088 1.00 79.19 153 PRO A N 1
ATOM 1197 C CA . PRO A 1 153 ? 15.256 3.764 -12.370 1.00 79.19 153 PRO A CA 1
ATOM 1198 C C . PRO A 1 153 ? 15.080 2.701 -13.465 1.00 79.19 153 PRO A C 1
ATOM 1200 O O . PRO A 1 153 ? 14.560 3.004 -14.536 1.00 79.19 153 PRO A O 1
ATOM 1203 N N . THR A 1 154 ? 15.561 1.477 -13.228 1.00 87.44 154 THR A N 1
ATOM 1204 C CA . THR A 1 154 ? 15.425 0.365 -14.172 1.00 87.44 154 THR A CA 1
ATOM 1205 C C . THR A 1 154 ? 14.099 -0.326 -13.920 1.00 87.44 154 THR A C 1
ATOM 1207 O O . THR A 1 154 ? 13.831 -0.745 -12.795 1.00 87.44 154 THR A O 1
ATOM 1210 N N . VAL A 1 155 ? 13.298 -0.439 -14.977 1.00 85.69 155 VAL A N 1
ATOM 1211 C CA . VAL A 1 155 ? 12.036 -1.174 -14.941 1.00 85.69 155 VAL A CA 1
ATOM 1212 C C . VAL A 1 155 ? 12.340 -2.657 -14.755 1.00 85.69 155 VAL A C 1
ATOM 1214 O O . VAL A 1 155 ? 13.118 -3.231 -15.523 1.00 85.69 155 VAL A O 1
ATOM 1217 N N . LEU A 1 156 ? 11.770 -3.247 -13.712 1.00 87.69 156 LEU A N 1
ATOM 1218 C CA . LEU A 1 156 ? 11.862 -4.672 -13.437 1.00 87.69 156 LEU A CA 1
ATOM 1219 C C . LEU A 1 156 ? 11.064 -5.477 -14.476 1.00 87.69 156 LEU A C 1
ATOM 1221 O O . LEU A 1 156 ? 10.158 -4.944 -15.119 1.00 87.69 156 LEU A O 1
ATOM 1225 N N . PRO A 1 157 ? 11.394 -6.763 -14.668 1.00 89.31 157 PRO A N 1
ATOM 1226 C CA . PRO A 1 157 ? 10.550 -7.679 -15.425 1.00 89.31 157 PRO A CA 1
ATOM 1227 C C . PRO A 1 157 ? 9.100 -7.678 -14.915 1.00 89.31 157 PRO A C 1
ATOM 1229 O O . PRO A 1 157 ? 8.866 -7.549 -13.714 1.00 89.31 157 PRO A O 1
ATOM 1232 N N . LEU A 1 158 ? 8.133 -7.835 -15.825 1.00 83.00 158 LEU A N 1
ATOM 1233 C CA . LEU A 1 158 ? 6.703 -7.765 -15.500 1.00 83.00 158 LEU A CA 1
ATOM 1234 C C . LEU A 1 158 ? 6.294 -8.781 -14.424 1.00 83.00 158 LEU A C 1
ATOM 1236 O O . LEU A 1 158 ? 5.548 -8.441 -13.520 1.00 83.00 158 LEU A O 1
ATOM 1240 N N . ASP A 1 159 ? 6.843 -9.993 -14.472 1.00 84.06 159 ASP A N 1
ATOM 1241 C CA . ASP A 1 159 ? 6.598 -11.037 -13.476 1.00 84.06 159 ASP A CA 1
ATOM 1242 C C . ASP A 1 159 ? 7.042 -10.634 -12.063 1.00 84.06 159 ASP A C 1
ATOM 1244 O O . ASP A 1 159 ? 6.381 -10.984 -11.089 1.00 84.06 159 ASP A O 1
ATOM 1248 N N . GLU A 1 160 ? 8.119 -9.855 -11.940 1.00 86.56 160 GLU A N 1
ATOM 1249 C CA . GLU A 1 160 ? 8.562 -9.325 -10.647 1.00 86.56 160 GLU A CA 1
ATOM 1250 C C . GLU A 1 160 ? 7.694 -8.155 -10.167 1.00 86.56 160 GLU A C 1
ATOM 1252 O O . GLU A 1 160 ? 7.494 -7.999 -8.962 1.00 86.56 160 GLU A O 1
ATOM 1257 N N . ILE A 1 161 ? 7.184 -7.332 -11.093 1.00 82.56 161 ILE A N 1
ATOM 1258 C CA . ILE A 1 161 ? 6.245 -6.245 -10.780 1.00 82.56 161 ILE A CA 1
ATOM 1259 C C . ILE A 1 161 ? 4.924 -6.834 -10.274 1.00 82.56 161 ILE A C 1
ATOM 1261 O O . ILE A 1 161 ? 4.466 -6.428 -9.208 1.00 82.56 161 ILE A O 1
ATOM 1265 N N . ASP A 1 162 ? 4.375 -7.831 -10.972 1.00 79.94 162 ASP A N 1
ATOM 1266 C CA . ASP A 1 162 ? 3.137 -8.525 -10.599 1.00 79.94 162 ASP A CA 1
ATOM 1267 C C . ASP A 1 162 ? 3.274 -9.208 -9.223 1.00 79.94 162 ASP A C 1
ATOM 1269 O O . ASP A 1 162 ? 2.384 -9.133 -8.369 1.00 79.94 162 ASP A O 1
ATOM 1273 N N . GLU A 1 163 ? 4.415 -9.858 -8.964 1.00 82.62 163 GLU A N 1
ATOM 1274 C CA . GLU A 1 163 ? 4.692 -10.483 -7.666 1.00 82.62 163 GLU A CA 1
ATOM 1275 C C . GLU A 1 163 ? 4.802 -9.428 -6.548 1.00 82.62 163 GLU A C 1
ATOM 1277 O O . GLU A 1 163 ? 4.262 -9.613 -5.450 1.00 82.62 163 GLU A O 1
ATOM 1282 N N . ALA A 1 164 ? 5.447 -8.288 -6.816 1.00 83.31 164 ALA A N 1
ATOM 1283 C CA . ALA A 1 164 ? 5.555 -7.192 -5.858 1.00 83.31 164 ALA A CA 1
ATOM 1284 C C . ALA A 1 164 ? 4.191 -6.555 -5.557 1.00 83.31 164 ALA A C 1
ATOM 1286 O O . ALA A 1 164 ? 3.878 -6.308 -4.388 1.00 83.31 164 ALA A O 1
ATOM 1287 N N . GLU A 1 165 ? 3.369 -6.336 -6.586 1.00 81.06 165 GLU A N 1
ATOM 1288 C CA . GLU A 1 165 ? 1.997 -5.840 -6.465 1.00 81.06 165 GLU A CA 1
ATOM 1289 C C . GLU A 1 165 ? 1.180 -6.748 -5.545 1.00 81.06 165 GLU A C 1
ATOM 1291 O O . GLU A 1 165 ? 0.635 -6.277 -4.542 1.00 81.06 165 GLU A O 1
ATOM 1296 N N . TYR A 1 166 ? 1.182 -8.059 -5.809 1.00 78.44 166 TYR A N 1
ATOM 1297 C CA . TYR A 1 166 ? 0.496 -9.053 -4.982 1.00 78.44 166 TYR A CA 1
ATOM 1298 C C . TYR A 1 166 ? 0.910 -8.961 -3.506 1.00 78.44 166 TYR A C 1
ATOM 1300 O O . TYR A 1 166 ? 0.065 -8.946 -2.604 1.00 78.44 166 TYR A O 1
ATOM 1308 N N . HIS A 1 167 ? 2.213 -8.884 -3.231 1.00 82.81 167 HIS A N 1
ATOM 1309 C CA . HIS A 1 167 ? 2.722 -8.840 -1.863 1.00 82.81 167 HIS A CA 1
ATOM 1310 C C . HIS A 1 167 ? 2.365 -7.547 -1.123 1.00 82.81 167 HIS A C 1
ATOM 1312 O O . HIS A 1 167 ? 2.001 -7.601 0.058 1.00 82.81 167 HIS A O 1
ATOM 1318 N N . ILE A 1 168 ? 2.437 -6.403 -1.803 1.00 82.50 168 ILE A N 1
ATOM 1319 C CA . ILE A 1 168 ? 2.061 -5.100 -1.243 1.00 82.50 168 ILE A CA 1
ATOM 1320 C C . ILE A 1 168 ? 0.554 -5.065 -0.961 1.00 82.50 168 ILE A C 1
ATOM 1322 O O . ILE A 1 168 ? 0.146 -4.667 0.133 1.00 82.50 168 ILE A O 1
ATOM 1326 N N . ALA A 1 169 ? -0.269 -5.557 -1.890 1.00 79.81 169 ALA A N 1
ATOM 1327 C CA . ALA A 1 169 ? -1.718 -5.661 -1.728 1.00 79.81 169 ALA A CA 1
ATOM 1328 C C . ALA A 1 169 ? -2.099 -6.517 -0.522 1.00 79.81 169 ALA A C 1
ATOM 1330 O O . ALA A 1 169 ? -2.893 -6.120 0.334 1.00 79.81 169 ALA A O 1
ATOM 1331 N N . PHE A 1 170 ? -1.487 -7.696 -0.429 1.00 80.00 170 PHE A N 1
ATOM 1332 C CA . PHE A 1 170 ? -1.733 -8.622 0.660 1.00 80.00 170 PHE A CA 1
ATOM 1333 C C . PHE A 1 170 ? -1.358 -8.012 2.015 1.00 80.00 170 PHE A C 1
ATOM 1335 O O . PHE A 1 170 ? -2.130 -8.110 2.971 1.00 80.00 170 PHE A O 1
ATOM 1342 N N . HIS A 1 171 ? -0.198 -7.355 2.104 1.00 84.94 171 HIS A N 1
ATOM 1343 C CA . HIS A 1 171 ? 0.238 -6.687 3.328 1.00 84.94 171 HIS A CA 1
ATOM 1344 C C . HIS A 1 171 ? -0.705 -5.547 3.734 1.00 84.94 171 HIS A C 1
ATOM 1346 O O . HIS A 1 171 ? -1.054 -5.444 4.915 1.00 84.94 171 HIS A O 1
ATOM 1352 N N . TYR A 1 172 ? -1.168 -4.747 2.771 1.00 84.44 172 TYR A N 1
ATOM 1353 C CA . TYR A 1 172 ? -2.177 -3.717 3.000 1.00 84.44 172 TYR A CA 1
ATOM 1354 C C . TYR A 1 172 ? -3.456 -4.304 3.606 1.00 84.44 172 TYR A C 1
ATOM 1356 O O . TYR A 1 172 ? -3.866 -3.893 4.691 1.00 84.44 172 TYR A O 1
ATOM 1364 N N . ILE A 1 173 ? -4.047 -5.309 2.956 1.00 79.69 173 ILE A N 1
ATOM 1365 C CA . ILE A 1 173 ? -5.313 -5.922 3.387 1.00 79.69 173 ILE A CA 1
ATOM 1366 C C . ILE A 1 173 ? -5.173 -6.562 4.761 1.00 79.69 173 ILE A C 1
ATOM 1368 O O . ILE A 1 173 ? -6.061 -6.405 5.601 1.00 79.69 173 ILE A O 1
ATOM 1372 N N . CYS A 1 174 ? -4.064 -7.261 5.013 1.00 82.62 174 CYS A N 1
ATOM 1373 C CA . CYS A 1 174 ? -3.803 -7.865 6.315 1.00 82.62 174 CYS A CA 1
ATOM 1374 C C . CYS A 1 174 ? -3.692 -6.804 7.410 1.00 82.62 174 CYS A C 1
ATOM 1376 O O . CYS A 1 174 ? -4.325 -6.948 8.451 1.00 82.62 174 CYS A O 1
ATOM 1378 N N . SER A 1 175 ? -2.936 -5.731 7.168 1.00 85.69 175 SER A N 1
ATOM 1379 C CA . SER A 1 175 ? -2.754 -4.648 8.140 1.00 85.69 175 SER A CA 1
ATOM 1380 C C . SER A 1 175 ? -4.059 -3.900 8.404 1.00 85.69 175 SER A C 1
ATOM 1382 O O . SER A 1 175 ? -4.420 -3.677 9.558 1.00 85.69 175 SER A O 1
ATOM 1384 N N . PHE A 1 176 ? -4.806 -3.575 7.348 1.00 84.12 176 PHE A N 1
ATOM 1385 C CA . PHE A 1 176 ? -6.099 -2.908 7.450 1.00 84.12 176 PHE A CA 1
ATOM 1386 C C . PHE A 1 176 ? -7.107 -3.767 8.221 1.00 84.12 176 PHE A C 1
ATOM 1388 O O . PHE A 1 176 ? -7.709 -3.312 9.194 1.00 84.12 176 PHE A O 1
ATOM 1395 N N . THR A 1 177 ? -7.249 -5.035 7.831 1.00 81.94 177 THR A N 1
ATOM 1396 C CA . THR A 1 177 ? -8.215 -5.953 8.446 1.00 81.94 177 THR A CA 1
ATOM 1397 C C . THR A 1 177 ? -7.851 -6.267 9.888 1.00 81.94 177 THR A C 1
ATOM 1399 O O . THR A 1 177 ? -8.736 -6.330 10.744 1.00 81.94 177 THR A O 1
ATOM 1402 N N . ASP A 1 178 ? -6.565 -6.448 10.192 1.00 82.81 178 ASP A N 1
ATOM 1403 C CA . ASP A 1 178 ? -6.148 -6.693 11.567 1.00 82.81 178 ASP A CA 1
ATOM 1404 C C . ASP A 1 178 ? -6.366 -5.461 12.449 1.00 82.81 178 ASP A C 1
ATOM 1406 O O . ASP A 1 178 ? -6.823 -5.602 13.580 1.00 82.81 178 ASP A O 1
ATOM 1410 N N . PHE A 1 179 ? -6.139 -4.249 11.952 1.00 83.06 179 PHE A N 1
ATOM 1411 C CA . PHE A 1 179 ? -6.328 -3.057 12.772 1.00 83.06 179 PHE A CA 1
ATOM 1412 C C . PHE A 1 179 ? -7.803 -2.664 12.927 1.00 83.06 179 PHE A C 1
ATOM 1414 O O . PHE A 1 179 ? -8.303 -2.551 14.048 1.00 83.06 179 PHE A O 1
ATOM 1421 N N . PHE A 1 180 ? -8.528 -2.496 11.818 1.00 81.00 180 PHE A N 1
ATOM 1422 C CA . PHE A 1 180 ? -9.912 -2.007 11.824 1.00 81.00 180 PHE A CA 1
ATOM 1423 C C . PHE A 1 180 ? -10.950 -3.102 12.083 1.00 81.00 180 PHE A C 1
ATOM 1425 O O . PHE A 1 180 ? -12.116 -2.799 12.337 1.00 81.00 180 PHE A O 1
ATOM 1432 N N . LYS A 1 181 ? -10.543 -4.379 12.053 1.00 80.25 181 LYS A N 1
ATOM 1433 C CA . LYS A 1 181 ? -11.428 -5.546 12.214 1.00 80.25 181 LYS A CA 1
ATOM 1434 C C . LYS A 1 181 ? -12.558 -5.593 11.171 1.00 80.25 181 LYS A C 1
ATOM 1436 O O . LYS A 1 181 ? -13.591 -6.222 11.403 1.00 80.25 181 LYS A O 1
ATOM 1441 N N . CYS A 1 182 ? -12.346 -4.969 10.012 1.00 70.56 182 CYS A N 1
ATOM 1442 C CA . CYS A 1 182 ? -13.217 -5.014 8.840 1.00 70.56 182 CYS A CA 1
ATOM 1443 C C . CYS A 1 182 ? -12.387 -5.155 7.555 1.00 70.56 182 CYS A C 1
ATOM 1445 O O . CYS A 1 182 ? -11.216 -4.786 7.524 1.00 70.56 182 CYS A O 1
ATOM 1447 N N . ALA A 1 183 ? -12.990 -5.711 6.504 1.00 67.06 183 ALA A N 1
ATOM 1448 C CA . ALA A 1 183 ? -12.358 -5.751 5.189 1.00 67.06 183 ALA A CA 1
ATOM 1449 C C . ALA A 1 183 ? -12.390 -4.354 4.533 1.00 67.06 183 ALA A C 1
ATOM 1451 O O . ALA A 1 183 ? -13.345 -3.611 4.788 1.00 67.06 183 ALA A O 1
ATOM 1452 N N . PRO A 1 184 ? -11.407 -4.024 3.673 1.00 65.81 184 PRO A N 1
ATOM 1453 C CA . PRO A 1 184 ? -11.494 -2.881 2.764 1.00 65.81 184 PRO A CA 1
ATOM 1454 C C . PRO A 1 184 ? -12.798 -2.919 1.957 1.00 65.81 184 PRO A C 1
ATOM 1456 O O . PRO A 1 184 ? -13.279 -3.996 1.582 1.00 65.81 184 PRO A O 1
ATOM 1459 N N . VAL A 1 185 ? -13.396 -1.758 1.716 1.00 64.12 185 VAL A N 1
ATOM 1460 C CA . VAL A 1 185 ? -14.661 -1.636 0.995 1.00 64.12 185 VAL A CA 1
ATOM 1461 C C . VAL A 1 185 ? -14.419 -1.873 -0.494 1.00 64.12 185 VAL A C 1
ATOM 1463 O O . VAL A 1 185 ? -13.816 -1.062 -1.192 1.00 64.12 185 VAL A O 1
ATOM 1466 N N . LEU A 1 186 ? -14.957 -2.984 -0.993 1.00 52.25 186 LEU A N 1
ATOM 1467 C CA . LEU A 1 186 ? -15.101 -3.262 -2.419 1.00 52.25 186 LEU A CA 1
ATOM 1468 C C . LEU A 1 186 ? -16.432 -2.676 -2.923 1.00 52.25 186 LEU A C 1
ATOM 1470 O O . LEU A 1 186 ? -17.462 -2.910 -2.280 1.00 52.25 186 LEU A O 1
ATOM 1474 N N . PRO A 1 187 ? -16.473 -1.933 -4.043 1.00 41.78 187 PRO A N 1
ATOM 1475 C CA . PRO A 1 187 ? -17.738 -1.521 -4.638 1.00 41.78 187 PRO A CA 1
ATOM 1476 C C . PRO A 1 187 ? -18.349 -2.699 -5.396 1.00 41.78 187 PRO A C 1
ATOM 1478 O O . PRO A 1 187 ? -18.001 -2.995 -6.536 1.00 41.78 187 PRO A O 1
ATOM 1481 N N . HIS A 1 188 ? -19.326 -3.357 -4.805 1.00 42.75 188 HIS A N 1
ATOM 1482 C CA . HIS A 1 188 ? -20.225 -4.184 -5.597 1.00 42.75 188 HIS A CA 1
ATOM 1483 C C . HIS A 1 188 ? -21.663 -3.779 -5.296 1.00 42.75 188 HIS A C 1
ATOM 1485 O O . HIS A 1 188 ? -22.038 -3.785 -4.101 1.00 42.75 188 HIS A O 1
#

Sequence (188 aa):
MAKELRKVNEDQTSGFKIDLSNIGSVVVMWNSQKMPGRIPDNVAHDVFYEIFQVSFTQELLMADQYLYEVKPDEHEDEELANELDASSCEERNLKVMGAIPGMLDGGDLGFGLSNDSLHQRSLYRLHCVMKGWSWSASMAISSLPLADRLEGPTVLPLDEIDEAEYHIAFHYICSFTDFFKCAPVLPH

pLDDT: mean 71.05, std 15.66, range [30.61, 89.88]

Organism: NCBI:txid1447944

Secondary structure (DSSP, 8-state):
---------SSSS------GGGGGG--EEETTEEE-SSPPHHHHHHHHHHHHHHTHHHHHHHHHHHHB----------S---TT--SSHHHHHHHHHHHSTTTTTT---SS--S-HHHHHHHHHHHHHHHHTBTTSPPPPTTHHHHHHTTSSSSPPPHHHHHHHHHHHHHHHHHHHHHHHSS------

Foldseek 3Di:
DDPCPDPDDPDPDPDPPPPPVCVLVDQDDDPNRTDNDDDPPVSLLVVLQLLQQDCCVVLLLVLLLVQADQDAPPPDDPPPDLQQHHNDSVSNSVSLLVLQPCSVVVDRNGCPPPDQQVNLSNLLSLVSSLVRGPQFDDQDPVLVVLSVVSPDSDRDPPVSSSVNSSSSSVRSQRRSCVVVVDGRDRDD

Radius of gyration: 18.16 Å; chains: 1; bounding box: 47×41×54 Å